Protein AF-A0A2Z6REY1-F1 (afdb_monomer_lite)

Structure (mmCIF, N/CA/C/O backbone):
data_AF-A0A2Z6REY1-F1
#
_entry.id   AF-A0A2Z6REY1-F1
#
loop_
_atom_site.group_PDB
_atom_site.id
_atom_site.type_symbol
_atom_site.label_atom_id
_atom_site.label_alt_id
_atom_site.label_comp_id
_atom_site.label_asym_id
_atom_site.label_entity_id
_atom_site.label_seq_id
_atom_site.pdbx_PDB_ins_code
_atom_site.Cartn_x
_atom_site.Cartn_y
_atom_site.Cartn_z
_atom_site.occupancy
_atom_site.B_iso_or_equiv
_atom_site.auth_seq_id
_atom_site.auth_comp_id
_atom_site.auth_asym_id
_atom_site.auth_atom_id
_atom_site.pdbx_PDB_model_num
ATOM 1 N N . MET A 1 1 ? -26.206 1.679 109.712 1.00 35.47 1 MET A N 1
ATOM 2 C CA . MET A 1 1 ? -27.556 2.023 109.220 1.00 35.47 1 MET A CA 1
ATOM 3 C C . MET A 1 1 ? -27.384 3.242 108.324 1.00 35.47 1 MET A C 1
ATOM 5 O O . MET A 1 1 ? -26.718 4.158 108.768 1.00 35.47 1 MET A O 1
ATOM 9 N N . THR A 1 2 ? -27.824 3.328 107.076 1.00 33.31 2 THR A N 1
ATOM 10 C CA . THR A 1 2 ? -28.685 2.455 106.270 1.00 33.31 2 THR A CA 1
ATOM 11 C C . THR A 1 2 ? -28.683 3.040 104.849 1.00 33.31 2 THR A C 1
ATOM 13 O O . THR A 1 2 ? -28.892 4.235 104.698 1.00 33.31 2 THR A O 1
ATOM 16 N N . GLN A 1 3 ? -28.459 2.168 103.860 1.00 30.48 3 GLN A N 1
ATOM 17 C CA . GLN A 1 3 ? -29.022 2.174 102.498 1.00 30.48 3 GLN A CA 1
ATOM 18 C C . GLN A 1 3 ? -28.756 3.368 101.549 1.00 30.48 3 GLN A C 1
ATOM 20 O O . GLN A 1 3 ? -29.457 4.371 101.567 1.00 30.48 3 GLN A O 1
ATOM 25 N N . LEU A 1 4 ? -27.852 3.147 100.580 1.00 42.28 4 LEU A N 1
ATOM 26 C CA . LEU A 1 4 ? -28.187 3.363 99.156 1.00 42.28 4 LEU A CA 1
ATOM 27 C C . LEU A 1 4 ? -29.119 2.214 98.720 1.00 42.28 4 LEU A C 1
ATOM 29 O O . LEU A 1 4 ? -28.883 1.092 99.186 1.00 42.28 4 LEU A O 1
ATOM 33 N N . PRO A 1 5 ? -30.154 2.430 97.879 1.00 44.69 5 PRO A N 1
ATOM 34 C CA . PRO A 1 5 ? -30.015 2.290 96.409 1.00 44.69 5 PRO A CA 1
ATOM 35 C C . PRO A 1 5 ? -31.025 3.178 95.612 1.00 44.69 5 PRO A C 1
ATOM 37 O O . PRO A 1 5 ? -31.948 3.746 96.179 1.00 44.69 5 PRO A O 1
ATOM 40 N N . SER A 1 6 ? -30.959 3.393 94.293 1.00 33.62 6 SER A N 1
ATOM 41 C CA . SER A 1 6 ? -31.094 2.369 93.248 1.00 33.62 6 SER A CA 1
ATOM 42 C C . SER A 1 6 ? -30.693 2.935 91.885 1.00 33.62 6 SER A C 1
ATOM 44 O O . SER A 1 6 ? -31.336 3.843 91.362 1.00 33.62 6 SER A O 1
ATOM 46 N N . GLN A 1 7 ? -29.646 2.363 91.295 1.00 36.00 7 GLN A N 1
ATOM 47 C CA . GLN A 1 7 ? -29.426 2.437 89.857 1.00 36.00 7 GLN A CA 1
ATOM 48 C C . GLN A 1 7 ? -30.496 1.577 89.181 1.00 36.00 7 GLN A C 1
ATOM 50 O O . GLN A 1 7 ? -30.588 0.378 89.451 1.00 36.00 7 GLN A O 1
ATOM 55 N N . ILE A 1 8 ? -31.316 2.189 88.330 1.00 37.88 8 ILE A N 1
ATOM 56 C CA . ILE A 1 8 ? -32.243 1.459 87.467 1.00 37.88 8 ILE A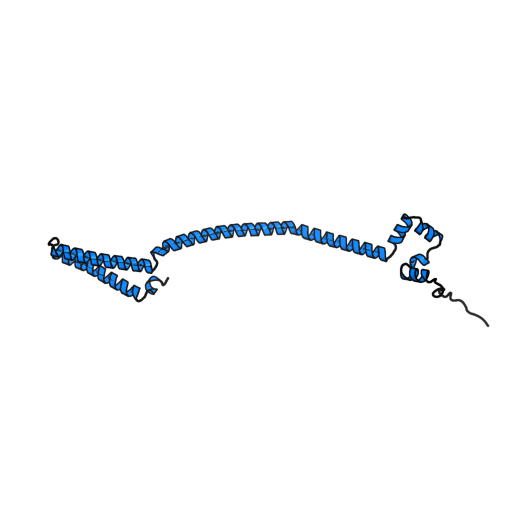 CA 1
ATOM 57 C C . ILE A 1 8 ? -31.391 0.819 86.371 1.00 37.88 8 ILE A C 1
ATOM 59 O O . ILE A 1 8 ? -30.858 1.487 85.488 1.00 37.88 8 ILE A O 1
ATOM 63 N N . THR A 1 9 ? -31.190 -0.482 86.518 1.00 34.09 9 THR A N 1
ATOM 64 C CA . THR A 1 9 ? -30.492 -1.369 85.588 1.00 34.09 9 THR A CA 1
ATOM 65 C C . THR A 1 9 ? -31.328 -1.547 84.313 1.00 34.09 9 THR A C 1
ATOM 67 O O . THR A 1 9 ? -32.558 -1.549 84.397 1.00 34.09 9 THR A O 1
ATOM 70 N N . PRO A 1 10 ? -30.705 -1.725 83.132 1.00 38.47 10 PRO A N 1
ATOM 71 C CA . PRO A 1 10 ? -31.430 -2.048 81.909 1.00 38.47 10 PRO A CA 1
ATOM 72 C C . PRO A 1 10 ? -32.022 -3.453 82.051 1.00 38.47 10 PRO A C 1
ATOM 74 O O . PRO A 1 10 ? -31.301 -4.447 82.147 1.00 38.47 10 PRO A O 1
ATOM 77 N N . ILE A 1 11 ? -33.347 -3.531 82.129 1.00 39.41 11 ILE A N 1
ATOM 78 C CA . ILE A 1 11 ? -34.062 -4.799 82.224 1.00 39.41 11 ILE A CA 1
ATOM 79 C C . ILE A 1 11 ? -34.285 -5.340 80.803 1.00 39.41 11 ILE A C 1
ATOM 81 O O . ILE A 1 11 ? -34.713 -4.600 79.924 1.00 39.41 11 ILE A O 1
ATOM 85 N N . TYR A 1 12 ? -34.054 -6.648 80.650 1.00 43.31 12 TYR A N 1
ATOM 86 C CA . TYR A 1 12 ? -34.397 -7.545 79.531 1.00 43.31 12 TYR A CA 1
ATOM 87 C C . TYR A 1 12 ? -33.342 -7.798 78.442 1.00 43.31 12 TYR A C 1
ATOM 89 O O . TYR A 1 12 ? -33.516 -7.456 77.280 1.00 43.31 12 TYR A O 1
ATOM 97 N N . ALA A 1 13 ? -32.334 -8.600 78.802 1.00 43.72 13 ALA A N 1
ATOM 98 C CA . ALA A 1 13 ? -31.723 -9.565 77.877 1.00 43.72 13 ALA A CA 1
ATOM 99 C C . ALA A 1 13 ? -32.250 -11.014 78.067 1.00 43.72 13 ALA A C 1
ATOM 101 O O . ALA A 1 13 ? -31.876 -11.893 77.302 1.00 43.72 13 ALA A O 1
ATOM 102 N N . ASN A 1 14 ? -33.137 -11.285 79.045 1.00 50.12 14 ASN A N 1
ATOM 103 C CA . ASN A 1 14 ? -33.420 -12.662 79.502 1.00 50.12 14 ASN A CA 1
ATOM 104 C C . ASN A 1 14 ? -34.856 -13.206 79.302 1.00 50.12 14 ASN A C 1
ATOM 106 O O . ASN A 1 14 ? -35.116 -14.302 79.779 1.00 50.12 14 ASN A O 1
ATOM 110 N N . ASN A 1 15 ? -35.791 -12.529 78.612 1.00 63.66 15 ASN A N 1
ATOM 111 C CA . ASN A 1 15 ? -37.142 -13.096 78.369 1.00 63.66 15 ASN A CA 1
ATOM 112 C C . ASN A 1 15 ? -37.752 -12.713 77.004 1.00 63.66 15 ASN A C 1
ATOM 114 O O . ASN A 1 15 ? -38.885 -12.241 76.931 1.00 63.66 15 ASN A O 1
ATOM 118 N N . LEU A 1 16 ? -37.008 -12.880 75.913 1.00 70.88 16 LEU A N 1
ATOM 119 C CA . LEU A 1 16 ? -37.593 -12.830 74.569 1.00 70.88 16 LEU A CA 1
ATOM 120 C C . LEU A 1 16 ? -38.037 -14.243 74.178 1.00 70.88 16 LEU A C 1
ATOM 122 O O . LEU A 1 16 ? -37.282 -15.199 74.345 1.00 70.88 16 LEU A O 1
ATOM 126 N N . THR A 1 17 ? -39.254 -14.381 73.652 1.00 79.94 17 THR A N 1
ATOM 127 C CA . THR A 1 17 ? -39.704 -15.639 73.035 1.00 79.94 17 THR A CA 1
ATOM 128 C C . THR A 1 17 ? -38.810 -15.950 71.835 1.00 79.94 17 THR A C 1
ATOM 130 O O . THR A 1 17 ? -38.310 -15.033 71.189 1.00 79.94 17 THR A O 1
ATOM 133 N N . GLU A 1 18 ? -38.665 -17.220 71.465 1.00 76.75 18 GLU A N 1
ATOM 134 C CA . GLU A 1 18 ? -37.858 -17.661 70.316 1.00 76.75 18 GLU A CA 1
ATOM 135 C C . GLU A 1 18 ? -38.156 -16.855 69.031 1.00 76.75 18 GLU A C 1
ATOM 137 O O . GLU A 1 18 ? -37.247 -16.392 68.348 1.00 76.75 18 GLU A O 1
ATOM 142 N N . LYS A 1 19 ? -39.437 -16.544 68.775 1.00 78.31 19 LYS A N 1
ATOM 143 C CA . LYS A 1 19 ? -39.866 -15.670 67.666 1.00 78.31 19 LYS A CA 1
ATOM 144 C C . LYS A 1 19 ? -39.419 -14.210 67.816 1.00 78.31 19 LYS A C 1
ATOM 146 O O . LYS A 1 19 ? -39.068 -13.574 66.831 1.00 78.31 19 LYS A O 1
ATOM 151 N N . GLN A 1 20 ? -39.435 -13.669 69.032 1.00 78.75 20 GLN A N 1
ATOM 152 C CA . GLN A 1 20 ? -39.007 -12.293 69.300 1.00 78.75 20 GLN A CA 1
ATOM 153 C C . GLN A 1 20 ? -37.484 -12.150 69.213 1.00 78.75 20 GLN A C 1
ATOM 155 O O . GLN A 1 20 ? -37.003 -11.084 68.849 1.00 78.75 20 GLN A O 1
ATOM 160 N N . LEU A 1 21 ? -36.729 -13.218 69.491 1.00 80.62 21 LEU A N 1
ATOM 161 C CA . LEU A 1 21 ? -35.278 -13.248 69.308 1.00 80.62 21 LEU A CA 1
ATOM 162 C C . LEU A 1 21 ? -34.899 -13.096 67.827 1.00 80.62 21 LEU A C 1
ATOM 164 O O . LEU A 1 21 ? -34.033 -12.290 67.500 1.00 80.62 21 LEU A O 1
ATOM 168 N N . VAL A 1 22 ? -35.598 -13.812 66.940 1.00 80.94 22 VAL A N 1
ATOM 169 C CA . VAL A 1 22 ? -35.422 -13.705 65.481 1.00 80.94 22 VAL A CA 1
ATOM 170 C C . VAL A 1 22 ? -35.802 -12.305 64.986 1.00 80.94 22 VAL A C 1
ATOM 172 O O . VAL A 1 22 ? -35.055 -11.692 64.230 1.00 80.94 22 VAL A O 1
ATOM 175 N N . ILE A 1 23 ? -36.917 -11.746 65.471 1.00 82.44 23 ILE A N 1
ATOM 176 C CA . ILE A 1 23 ? -37.326 -10.371 65.132 1.00 82.44 23 ILE A CA 1
ATOM 177 C C . ILE A 1 23 ? -36.284 -9.350 65.610 1.00 82.44 23 ILE A C 1
ATOM 179 O O . ILE A 1 23 ? -36.005 -8.399 64.891 1.00 82.44 23 ILE A O 1
ATOM 183 N N . ASN A 1 24 ? -35.664 -9.553 66.777 1.00 81.19 24 ASN A N 1
ATOM 184 C CA . ASN A 1 24 ? -34.608 -8.669 67.282 1.00 81.19 24 ASN A CA 1
ATOM 185 C C . ASN A 1 24 ? -33.351 -8.670 66.397 1.00 81.19 24 ASN A C 1
ATOM 187 O O . ASN A 1 24 ? -32.657 -7.663 66.307 1.00 81.19 24 ASN A O 1
ATOM 191 N N . GLN A 1 25 ? -33.040 -9.806 65.770 1.00 79.38 25 GLN A N 1
ATOM 192 C CA . GLN A 1 25 ? -31.872 -9.946 64.899 1.00 79.38 25 GLN A CA 1
ATOM 193 C C . GLN A 1 25 ? -32.091 -9.286 63.533 1.00 79.38 25 GLN A C 1
ATOM 195 O O . GLN A 1 25 ? -31.178 -8.651 63.016 1.00 79.38 25 GLN A O 1
ATOM 200 N N . GLU A 1 26 ? -33.298 -9.395 62.977 1.00 80.31 26 GLU A N 1
ATOM 201 C CA . GLU A 1 26 ? -33.598 -8.930 61.616 1.00 80.31 26 GLU A CA 1
ATOM 202 C C . GLU A 1 26 ? -34.191 -7.507 61.583 1.00 80.31 26 GLU A C 1
ATOM 204 O O . GLU A 1 26 ? -33.800 -6.676 60.763 1.00 80.31 26 GLU A O 1
ATOM 209 N N . LEU A 1 27 ? -35.125 -7.200 62.493 1.00 81.25 27 LEU A N 1
ATOM 210 C CA . LEU A 1 27 ? -35.907 -5.955 62.555 1.00 81.25 27 LEU A CA 1
ATOM 211 C C . LEU A 1 27 ? -36.181 -5.547 64.025 1.00 81.25 27 LEU A C 1
ATOM 213 O O . LEU A 1 27 ? -37.335 -5.522 64.471 1.00 81.25 27 LEU A O 1
ATOM 217 N N . PRO A 1 28 ? -35.138 -5.171 64.795 1.00 82.31 28 PRO A N 1
ATOM 218 C CA . PRO A 1 28 ? -35.254 -4.833 66.222 1.00 82.31 28 PRO A CA 1
ATOM 219 C C . PRO A 1 28 ? -36.231 -3.684 66.497 1.00 82.31 28 PRO A C 1
ATOM 221 O O . PRO A 1 28 ? -36.855 -3.617 67.554 1.00 82.31 28 PRO A O 1
ATOM 224 N N . ILE A 1 29 ? -36.422 -2.804 65.513 1.00 83.06 29 ILE A N 1
ATOM 225 C CA . ILE A 1 29 ? -37.345 -1.667 65.569 1.00 83.06 29 ILE A CA 1
ATOM 226 C C . ILE A 1 29 ? -38.816 -2.073 65.765 1.00 83.06 29 ILE A C 1
ATOM 228 O O . ILE A 1 29 ? -39.603 -1.259 66.243 1.00 83.06 29 ILE A O 1
ATOM 232 N N . LEU A 1 30 ? -39.197 -3.315 65.436 1.00 85.62 30 LEU A N 1
ATOM 233 C CA . LEU A 1 30 ? -40.557 -3.826 65.644 1.00 85.62 30 LEU A CA 1
ATOM 234 C C . LEU A 1 30 ? -40.845 -4.155 67.114 1.00 85.62 30 LEU A C 1
ATOM 236 O O . LEU A 1 30 ? -41.997 -4.094 67.531 1.00 85.62 30 LEU A O 1
ATOM 240 N N . LEU A 1 31 ? -39.816 -4.463 67.913 1.00 84.25 31 LEU A N 1
ATOM 241 C CA . LEU A 1 31 ? -39.972 -4.794 69.336 1.00 84.25 31 LEU A CA 1
ATOM 242 C C . LEU A 1 31 ? -40.260 -3.567 70.210 1.00 84.25 31 LEU A C 1
ATOM 244 O O . LEU A 1 31 ? -40.730 -3.718 71.334 1.00 84.25 31 LEU A O 1
ATOM 248 N N . ASN A 1 32 ? -40.009 -2.367 69.684 1.00 83.88 32 ASN A N 1
ATOM 249 C CA . ASN A 1 32 ? -40.246 -1.098 70.372 1.00 83.88 32 ASN A CA 1
ATOM 250 C C . ASN A 1 32 ? -41.615 -0.476 70.043 1.00 83.88 32 ASN A C 1
ATOM 252 O O . ASN A 1 32 ? -41.889 0.636 70.488 1.00 83.88 32 ASN A O 1
ATOM 256 N N . LYS A 1 33 ? -42.458 -1.157 69.253 1.00 85.88 33 LYS A N 1
ATOM 257 C CA . LYS A 1 33 ? -43.792 -0.679 68.866 1.00 85.88 33 LYS A CA 1
ATOM 258 C C . LYS A 1 33 ? -44.875 -1.219 69.796 1.00 85.88 33 LYS A C 1
ATOM 260 O O . LYS A 1 33 ? -44.819 -2.366 70.241 1.00 85.88 33 LYS A O 1
ATOM 265 N N . SER A 1 34 ? -45.878 -0.390 70.061 1.00 89.00 34 SER A N 1
ATOM 266 C CA . SER A 1 34 ? -47.104 -0.783 70.757 1.00 89.00 34 SER A CA 1
ATOM 267 C C . SER A 1 34 ? -47.989 -1.678 69.884 1.00 89.00 34 SER A C 1
ATOM 269 O O . SER A 1 34 ? -47.819 -1.767 68.666 1.00 89.00 34 SER A O 1
ATOM 271 N N . LYS A 1 35 ? -48.954 -2.358 70.513 1.00 87.38 35 LYS A N 1
ATOM 272 C CA . LYS A 1 35 ? -49.887 -3.255 69.822 1.00 87.38 35 LYS A CA 1
ATOM 273 C C . LYS A 1 35 ? -50.727 -2.496 68.790 1.00 87.38 35 LYS A C 1
ATOM 275 O O . LYS A 1 35 ? -50.918 -2.994 67.688 1.00 87.38 35 LYS A O 1
ATOM 280 N N . GLU A 1 36 ? -51.188 -1.303 69.143 1.00 87.88 36 GLU A N 1
ATOM 281 C CA . GLU A 1 36 ? -51.986 -0.433 68.284 1.00 87.88 36 GLU A CA 1
ATOM 282 C C . GLU A 1 36 ? -51.184 0.006 67.048 1.00 87.88 36 GLU A C 1
ATOM 284 O O . GLU A 1 36 ? -51.696 -0.042 65.934 1.00 87.88 36 GLU A O 1
ATOM 289 N N . GLU A 1 37 ? -49.900 0.342 67.214 1.00 85.56 37 GLU A N 1
ATOM 290 C CA . GLU A 1 37 ? -49.004 0.676 66.096 1.00 85.56 37 GLU A CA 1
ATOM 291 C C . GLU A 1 37 ? -48.687 -0.531 65.204 1.00 85.56 37 GLU A C 1
ATOM 293 O O . GLU A 1 37 ? -48.489 -0.368 64.004 1.00 85.56 37 GLU A O 1
ATOM 298 N N . LEU A 1 38 ? -48.613 -1.740 65.770 1.00 88.62 38 LEU A N 1
ATOM 299 C CA . LEU A 1 38 ? -48.429 -2.983 65.012 1.00 88.62 38 LEU A CA 1
ATOM 300 C C . LEU A 1 38 ? -49.694 -3.364 64.229 1.00 88.62 38 LEU A C 1
ATOM 302 O O . LEU A 1 38 ? -49.584 -3.848 63.106 1.00 88.62 38 LEU A O 1
ATOM 306 N N . GLU A 1 39 ? -50.883 -3.142 64.798 1.00 89.38 39 GLU A N 1
ATOM 307 C CA . GLU A 1 39 ? -52.162 -3.337 64.105 1.00 89.38 39 GLU A CA 1
ATOM 308 C C . GLU A 1 39 ? -52.353 -2.317 62.978 1.00 89.38 39 GLU A C 1
ATOM 310 O O . GLU A 1 39 ? -52.809 -2.694 61.899 1.00 89.38 39 GLU A O 1
ATOM 315 N N . ASP A 1 40 ? -51.964 -1.058 63.181 1.00 90.44 40 ASP A N 1
ATOM 316 C CA . ASP A 1 40 ? -51.991 -0.044 62.122 1.00 90.44 40 ASP A CA 1
ATOM 317 C C . ASP A 1 40 ? -50.965 -0.370 61.023 1.00 90.44 40 ASP A C 1
ATOM 319 O O . ASP A 1 40 ? -51.305 -0.390 59.844 1.00 90.44 40 ASP A O 1
ATOM 323 N N . LEU A 1 41 ? -49.743 -0.775 61.393 1.00 90.69 41 LEU A N 1
ATOM 324 C CA . LEU A 1 41 ? -48.717 -1.223 60.442 1.00 90.69 41 LEU A CA 1
ATOM 325 C C . LEU A 1 41 ? -49.157 -2.436 59.603 1.00 90.69 41 LEU A C 1
ATOM 327 O O . LEU A 1 41 ? -48.727 -2.575 58.463 1.00 90.69 41 LEU A O 1
ATOM 331 N N . LEU A 1 42 ? -49.981 -3.328 60.163 1.00 90.94 42 LEU A N 1
ATOM 332 C CA . LEU A 1 42 ? -50.476 -4.517 59.466 1.00 90.94 42 LEU A CA 1
ATOM 333 C C . LEU A 1 42 ? -51.655 -4.214 58.530 1.00 90.94 42 LEU A C 1
ATOM 335 O O . LEU A 1 42 ? -51.816 -4.900 57.525 1.00 90.94 42 LEU A O 1
ATOM 339 N N . ASN A 1 43 ? -52.496 -3.238 58.880 1.00 92.56 43 ASN A N 1
ATOM 340 C CA . ASN A 1 43 ? -53.766 -2.986 58.193 1.00 92.56 43 ASN A CA 1
ATOM 341 C C . ASN A 1 43 ? -53.754 -1.729 57.306 1.00 92.56 43 ASN A C 1
ATOM 343 O O . ASN A 1 43 ? -54.728 -1.489 56.592 1.00 92.56 43 ASN A O 1
ATOM 347 N N . ASN A 1 44 ? -52.691 -0.923 57.353 1.00 94.12 44 ASN A N 1
ATOM 348 C CA . ASN A 1 44 ? -52.564 0.319 56.601 1.00 94.12 44 ASN A CA 1
ATOM 349 C C . ASN A 1 44 ? -51.290 0.325 55.744 1.00 94.12 44 ASN A C 1
ATOM 351 O O . ASN A 1 44 ? -50.188 0.577 56.237 1.00 94.12 44 ASN A O 1
ATOM 355 N N . ASP A 1 45 ? -51.464 0.114 54.438 1.00 91.00 45 ASP A N 1
ATOM 356 C CA . ASP A 1 45 ? -50.368 0.044 53.462 1.00 91.00 45 ASP A CA 1
ATOM 357 C C . ASP A 1 45 ? -49.501 1.314 53.448 1.00 91.00 45 ASP A C 1
ATOM 359 O O . ASP A 1 45 ? -48.284 1.239 53.315 1.00 91.00 45 ASP A O 1
ATOM 363 N N . VAL A 1 46 ? -50.091 2.494 53.671 1.00 92.81 46 VAL A N 1
ATOM 364 C CA . VAL A 1 46 ? -49.343 3.764 53.684 1.00 92.81 46 VAL A CA 1
ATOM 365 C C . VAL A 1 46 ? -48.416 3.845 54.900 1.00 92.81 46 VAL A C 1
ATOM 367 O O . VAL A 1 46 ? -47.280 4.314 54.796 1.00 92.81 46 VAL A O 1
ATOM 370 N N . VAL A 1 47 ? -48.887 3.386 56.063 1.00 89.19 47 VAL A N 1
ATOM 371 C CA . VAL A 1 47 ? -48.090 3.339 57.302 1.00 89.19 47 VAL A CA 1
ATOM 372 C C . VAL A 1 47 ? -46.993 2.285 57.181 1.00 89.19 47 VAL A C 1
ATOM 374 O O . VAL A 1 47 ? -45.863 2.528 57.609 1.00 89.19 47 VAL A O 1
ATOM 377 N N . PHE A 1 48 ? -47.299 1.155 56.542 1.00 90.81 48 PHE A N 1
ATOM 378 C CA . PHE A 1 48 ? -46.331 0.115 56.220 1.00 90.81 48 PHE A CA 1
ATOM 379 C C . PHE A 1 48 ? -45.222 0.606 55.290 1.00 90.81 48 PHE A C 1
ATOM 381 O O . PHE A 1 48 ? -44.044 0.456 55.620 1.00 90.81 48 PHE A O 1
ATOM 388 N N . ASP A 1 49 ? -45.576 1.244 54.176 1.00 89.06 49 ASP A N 1
ATOM 389 C CA . ASP A 1 49 ? -44.612 1.782 53.219 1.00 89.06 49 ASP A CA 1
ATOM 390 C C . ASP A 1 49 ? -43.725 2.840 53.880 1.00 89.06 49 ASP A C 1
ATOM 392 O O . ASP A 1 49 ? -42.499 2.759 53.804 1.00 89.06 49 ASP A O 1
ATOM 396 N N . THR A 1 50 ? -44.322 3.770 54.632 1.00 88.62 50 THR A N 1
ATOM 397 C CA . THR A 1 50 ? -43.582 4.807 55.372 1.00 88.62 50 THR A CA 1
ATOM 398 C C . THR A 1 50 ? -42.616 4.195 56.391 1.00 88.62 50 THR A C 1
ATOM 400 O O . THR A 1 50 ? -41.486 4.656 56.557 1.00 88.62 50 THR A O 1
ATOM 403 N N . PHE A 1 51 ? -43.036 3.132 57.079 1.00 89.88 51 PHE A N 1
ATOM 404 C CA . PHE A 1 51 ? -42.174 2.404 58.002 1.00 89.88 51 PHE A CA 1
ATOM 405 C C . PHE A 1 51 ? -41.023 1.703 57.274 1.00 89.88 51 PHE A C 1
ATOM 407 O O . PHE A 1 51 ? -39.878 1.816 57.715 1.00 89.88 51 PHE A O 1
ATOM 414 N N . MET A 1 52 ? -41.300 1.032 56.152 1.00 88.12 52 MET A N 1
ATOM 415 C CA . MET A 1 52 ? -40.286 0.366 55.332 1.00 88.12 52 MET A CA 1
ATOM 416 C C . MET A 1 52 ? -39.265 1.350 54.758 1.00 88.12 52 MET A C 1
ATOM 418 O O . MET A 1 52 ? -38.089 1.015 54.662 1.00 88.12 52 MET A O 1
ATOM 422 N N . GLU A 1 53 ? -39.654 2.588 54.453 1.00 87.12 53 GLU A N 1
ATOM 423 C CA . GLU A 1 53 ? -38.711 3.644 54.060 1.00 87.12 53 GLU A CA 1
ATOM 424 C C . GLU A 1 53 ? -37.730 4.039 55.170 1.00 87.12 53 GLU A C 1
ATOM 426 O O . GLU A 1 53 ? -36.603 4.451 54.883 1.00 87.12 53 GLU A O 1
ATOM 431 N N . GLY A 1 54 ? -38.128 3.872 56.433 1.00 84.50 54 GLY A N 1
ATOM 432 C CA . GLY A 1 54 ? -37.274 4.080 57.600 1.00 84.50 54 GLY A CA 1
ATOM 433 C C . GLY A 1 54 ? -36.351 2.901 57.927 1.00 84.50 54 GLY A C 1
ATOM 434 O O . GLY A 1 54 ? -35.412 3.072 58.707 1.00 84.50 54 GLY A O 1
ATOM 435 N N . VAL A 1 55 ? -36.588 1.719 57.347 1.00 90.25 55 VAL A N 1
ATOM 436 C CA . VAL A 1 55 ? -35.763 0.523 57.566 1.00 90.25 55 VAL A CA 1
ATOM 437 C C . VAL A 1 55 ? -34.403 0.713 56.900 1.00 90.25 55 VAL A C 1
ATOM 439 O O . VAL A 1 55 ? -34.303 0.964 55.698 1.00 90.25 55 VAL A O 1
ATOM 442 N N . GLU A 1 56 ? -33.331 0.556 57.678 1.00 88.75 56 GLU A N 1
ATOM 443 C CA . GLU A 1 56 ? -31.967 0.819 57.217 1.00 88.75 56 GLU A CA 1
ATOM 444 C C . GLU A 1 56 ? -31.594 -0.034 55.997 1.00 88.75 56 GLU A C 1
ATOM 446 O O . GLU A 1 56 ? -31.037 0.488 55.032 1.00 88.75 56 GLU A O 1
ATOM 451 N N . GLN A 1 57 ? -31.966 -1.316 55.989 1.00 87.94 57 GLN A N 1
ATOM 452 C CA . GLN A 1 57 ? -31.713 -2.226 54.872 1.00 87.94 57 GLN A CA 1
ATOM 453 C C . GLN A 1 57 ? -32.399 -1.756 53.576 1.00 87.94 57 GLN A C 1
ATOM 455 O O . GLN A 1 57 ? -31.774 -1.755 52.515 1.00 87.94 57 GLN A O 1
ATOM 460 N N . VAL A 1 58 ? -33.658 -1.308 53.659 1.00 90.50 58 VAL A N 1
ATOM 461 C CA . VAL A 1 58 ? -34.431 -0.809 52.507 1.00 90.50 58 VAL A CA 1
ATOM 462 C C . VAL A 1 58 ? -33.848 0.506 52.001 1.00 90.50 58 VAL A C 1
ATOM 464 O O . VAL A 1 58 ? -33.660 0.678 50.796 1.00 90.50 58 VAL A O 1
ATOM 467 N N . ARG A 1 59 ? -33.491 1.421 52.908 1.00 92.00 59 ARG A N 1
ATOM 468 C CA . ARG A 1 59 ? -32.840 2.687 52.557 1.00 92.00 59 ARG A CA 1
ATOM 469 C C . ARG A 1 59 ? -31.486 2.457 51.887 1.00 92.00 59 ARG A C 1
ATOM 471 O O . ARG A 1 59 ? -31.206 3.072 50.865 1.00 92.00 59 ARG A O 1
ATOM 478 N N . ASN A 1 60 ? -30.668 1.552 52.420 1.00 93.31 60 ASN A N 1
ATOM 479 C CA . ASN A 1 60 ? -29.366 1.215 51.843 1.00 93.31 60 ASN A CA 1
ATOM 480 C C . ASN A 1 60 ? -29.517 0.607 50.441 1.00 93.31 60 ASN A C 1
ATOM 482 O O . ASN A 1 60 ? -28.764 0.963 49.537 1.00 93.31 60 ASN A O 1
ATOM 486 N N . MET A 1 61 ? -30.523 -0.249 50.230 1.00 93.81 61 MET A N 1
ATOM 487 C CA . MET A 1 61 ? -30.833 -0.798 48.908 1.00 93.81 61 MET A CA 1
ATOM 488 C C . MET A 1 61 ? -31.294 0.286 47.923 1.00 93.81 61 MET A C 1
ATOM 490 O O . MET A 1 61 ? -30.801 0.320 46.795 1.00 93.81 61 MET A O 1
ATOM 494 N N . LYS A 1 62 ? -32.195 1.189 48.338 1.00 93.31 62 LYS A N 1
ATOM 495 C CA . LYS A 1 62 ? -32.644 2.325 47.511 1.00 93.31 62 LYS A CA 1
ATOM 496 C C . LYS A 1 62 ? -31.473 3.244 47.145 1.00 93.31 62 LYS A C 1
ATOM 498 O O . LYS A 1 62 ? -31.314 3.582 45.976 1.00 93.31 62 LYS A O 1
ATOM 503 N N . ASN A 1 63 ? -30.608 3.566 48.107 1.00 94.88 63 ASN A N 1
ATOM 504 C CA . ASN A 1 63 ? -29.409 4.370 47.867 1.00 94.88 63 ASN A CA 1
ATOM 505 C C . ASN A 1 63 ? -28.481 3.703 46.845 1.00 94.88 63 ASN A C 1
ATOM 507 O O . ASN A 1 63 ? -28.057 4.352 45.894 1.00 94.88 63 ASN A O 1
ATOM 511 N N . LEU A 1 64 ? -28.219 2.398 46.985 1.00 96.31 64 LEU A N 1
ATOM 512 C CA . LEU A 1 64 ? -27.395 1.655 46.030 1.00 96.31 64 LEU A CA 1
ATOM 513 C C . LEU A 1 64 ? -28.011 1.658 44.624 1.00 96.31 64 LEU A C 1
ATOM 515 O O . LEU A 1 64 ? -27.305 1.832 43.630 1.00 96.31 64 LEU A O 1
ATOM 519 N N . GLN A 1 65 ? -29.329 1.480 44.528 1.00 96.81 65 GLN A N 1
ATOM 520 C CA . GLN A 1 65 ? -30.047 1.545 43.258 1.00 96.81 65 GLN A CA 1
ATOM 521 C C . GLN A 1 65 ? -29.915 2.930 42.609 1.00 96.81 65 GLN A C 1
ATOM 523 O O . GLN A 1 65 ? -29.667 3.020 41.404 1.00 96.81 65 GLN A O 1
ATOM 528 N N . ASP A 1 66 ? -30.057 4.000 43.390 1.00 97.00 66 ASP A N 1
ATOM 529 C CA . ASP A 1 66 ? -29.923 5.375 42.911 1.00 97.00 66 ASP A CA 1
ATOM 530 C C . ASP A 1 66 ? -28.486 5.693 42.47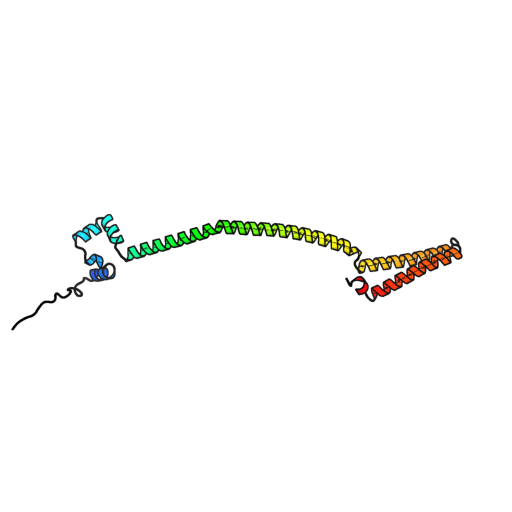5 1.00 97.00 66 ASP A C 1
ATOM 532 O O . ASP A 1 66 ? -28.289 6.283 41.409 1.00 97.00 66 ASP A O 1
ATOM 536 N N . GLU A 1 67 ? -27.483 5.243 43.232 1.00 97.25 67 GLU A N 1
ATOM 537 C CA . GLU A 1 67 ? -26.067 5.349 42.868 1.00 97.25 67 GLU A CA 1
ATOM 538 C C . GLU A 1 67 ? -25.777 4.630 41.547 1.00 97.25 67 GLU A C 1
ATOM 540 O O . GLU A 1 67 ? -25.164 5.207 40.645 1.00 97.25 67 GLU A O 1
ATOM 545 N N . MET A 1 68 ? -26.271 3.398 41.384 1.00 97.50 68 MET A N 1
ATOM 546 C CA . MET A 1 68 ? -26.115 2.646 40.139 1.00 97.50 68 MET A CA 1
ATOM 547 C C . MET A 1 68 ? -26.821 3.323 38.965 1.00 97.50 68 MET A C 1
ATOM 549 O O . MET A 1 68 ? -26.251 3.414 37.875 1.00 97.50 68 MET A O 1
ATOM 553 N N . ARG A 1 69 ? -28.040 3.834 39.173 1.00 97.94 69 ARG A N 1
ATOM 554 C CA . ARG A 1 69 ? -28.791 4.563 38.143 1.00 97.94 69 ARG A CA 1
ATOM 555 C C . ARG A 1 69 ? -28.022 5.800 37.690 1.00 97.94 69 ARG A C 1
ATOM 557 O O . ARG A 1 69 ? -27.829 5.989 36.491 1.00 97.94 69 ARG A O 1
ATOM 564 N N . MET A 1 70 ? -27.546 6.604 38.637 1.00 97.81 70 MET A N 1
ATOM 565 C CA . MET A 1 70 ? -26.798 7.828 38.358 1.00 97.81 70 MET A CA 1
ATOM 566 C C . MET A 1 70 ? -25.443 7.534 37.701 1.00 97.81 70 MET A C 1
ATOM 568 O O . MET A 1 70 ? -25.036 8.241 36.775 1.00 97.81 70 MET A O 1
ATOM 572 N N . GLY A 1 71 ? -24.766 6.463 38.120 1.00 97.62 71 GLY A N 1
ATOM 573 C CA . GLY A 1 71 ? -23.531 5.991 37.497 1.00 97.62 71 GLY A CA 1
ATOM 574 C C . GLY A 1 71 ? -23.740 5.581 36.039 1.00 97.62 71 GLY A C 1
ATOM 575 O O . GLY A 1 71 ? -23.007 6.035 35.158 1.00 97.62 71 GLY A O 1
ATOM 576 N N . ASN A 1 72 ? -24.779 4.787 35.768 1.00 97.81 72 ASN A N 1
ATOM 577 C CA . ASN A 1 72 ? -25.121 4.362 34.411 1.00 97.81 72 ASN A CA 1
ATOM 578 C C . ASN A 1 72 ? -25.497 5.555 33.522 1.00 97.81 72 ASN A C 1
ATOM 580 O O . ASN A 1 72 ? -25.021 5.675 32.395 1.00 97.81 72 ASN A O 1
ATOM 584 N N . GLU A 1 73 ? -26.296 6.483 34.045 1.00 97.94 73 GLU A N 1
ATOM 585 C CA . GLU A 1 73 ? -26.672 7.695 33.323 1.00 97.94 73 GLU A CA 1
ATOM 586 C C . GLU A 1 73 ? -25.455 8.568 32.994 1.00 97.94 73 GLU A C 1
ATOM 588 O O . GLU A 1 73 ? -25.311 9.040 31.865 1.00 97.94 73 GLU A O 1
ATOM 593 N N . THR A 1 74 ? -24.544 8.746 33.950 1.00 97.69 74 THR A N 1
ATOM 594 C CA . THR A 1 74 ? -23.307 9.508 33.738 1.00 97.69 74 THR A CA 1
ATOM 595 C C . THR A 1 74 ? -22.446 8.861 32.654 1.00 97.69 74 THR A C 1
ATOM 597 O O . THR A 1 74 ? -21.927 9.554 31.775 1.00 97.69 74 THR A O 1
ATOM 600 N N . LEU A 1 75 ? -22.327 7.530 32.673 1.00 97.44 75 LEU A N 1
ATOM 601 C CA . LEU A 1 75 ? -21.589 6.782 31.660 1.00 97.44 75 LEU A CA 1
ATOM 602 C C . LEU A 1 75 ? -22.237 6.913 30.276 1.00 97.44 75 LEU A C 1
ATOM 604 O O . LEU A 1 75 ? -21.538 7.207 29.308 1.00 97.44 75 LEU A O 1
ATOM 608 N N . ALA A 1 76 ? -23.559 6.764 30.184 1.00 97.62 76 ALA A N 1
ATOM 609 C CA . ALA A 1 76 ? -24.297 6.914 28.934 1.00 97.62 76 ALA A CA 1
ATOM 610 C C . ALA A 1 76 ? -24.128 8.323 28.345 1.00 97.62 76 ALA A C 1
ATOM 612 O O . ALA A 1 76 ? -23.797 8.463 27.168 1.00 97.62 76 ALA A O 1
ATOM 613 N N . ARG A 1 77 ? -24.258 9.372 29.170 1.00 96.88 77 ARG A N 1
ATOM 614 C CA . ARG A 1 77 ? -24.025 10.765 28.750 1.00 96.88 77 ARG A CA 1
ATOM 615 C C . ARG A 1 77 ? -22.599 10.975 28.246 1.00 96.88 77 ARG A C 1
ATOM 617 O O . ARG A 1 77 ? -22.410 11.634 27.226 1.00 96.88 77 ARG A O 1
ATOM 624 N N . LYS A 1 78 ? -21.599 10.397 28.922 1.00 96.38 78 LYS A N 1
ATOM 625 C CA . LYS A 1 78 ? -20.200 10.466 28.481 1.00 96.38 78 LYS A CA 1
ATOM 626 C C . LYS A 1 78 ? -20.013 9.794 27.120 1.00 96.38 78 LYS A C 1
ATOM 628 O O . LYS A 1 78 ? -19.435 10.414 26.235 1.00 96.38 78 LYS A O 1
ATOM 633 N N . ILE A 1 79 ? -20.529 8.580 26.932 1.00 95.69 79 ILE A N 1
ATOM 634 C CA . ILE A 1 79 ? -20.429 7.853 25.656 1.00 95.69 79 ILE A CA 1
ATOM 635 C C . ILE A 1 79 ? -21.078 8.659 24.523 1.00 95.69 79 ILE A C 1
ATOM 637 O O . ILE A 1 79 ? -20.444 8.894 23.498 1.00 95.69 79 ILE A O 1
ATOM 641 N N . LEU A 1 80 ? -22.299 9.158 24.733 1.00 96.50 80 LEU A N 1
ATOM 642 C CA . LEU A 1 80 ? -23.021 9.961 23.740 1.00 96.50 80 LEU A CA 1
ATOM 643 C C . LEU A 1 80 ? -22.294 11.270 23.402 1.00 96.50 80 LEU A C 1
ATOM 645 O O . LEU A 1 80 ? -22.279 11.692 22.250 1.00 96.50 80 LEU A O 1
ATOM 649 N N . SER A 1 81 ? -21.634 11.899 24.381 1.00 96.00 81 SER A N 1
ATOM 650 C CA . SER A 1 81 ? -20.850 13.119 24.140 1.00 96.00 81 SER A CA 1
ATOM 651 C C . SER A 1 81 ? -19.660 12.904 23.196 1.00 96.00 81 SER A C 1
ATOM 653 O O . SER A 1 81 ? -19.248 13.840 22.517 1.00 96.00 81 SER A O 1
ATOM 655 N N . GLN A 1 82 ? -19.137 11.676 23.124 1.00 96.81 82 GLN A N 1
ATOM 656 C CA . GLN A 1 82 ? -17.992 11.314 22.283 1.00 96.81 82 GLN A CA 1
ATOM 657 C C . GLN A 1 82 ? -18.410 10.797 20.901 1.00 96.81 82 GLN A C 1
ATOM 659 O O . GLN A 1 82 ? -17.582 10.718 19.997 1.00 96.81 82 GLN A O 1
ATOM 664 N N . GLU A 1 83 ? -19.685 10.453 20.713 1.00 95.88 83 GLU A N 1
ATOM 665 C CA . GLU A 1 83 ? -20.190 9.847 19.479 1.00 95.88 83 GLU A CA 1
ATOM 666 C C . GLU A 1 83 ? -19.925 10.731 18.254 1.00 95.88 83 GLU A C 1
ATOM 668 O O . GLU A 1 83 ? -19.404 10.261 17.244 1.00 95.88 83 GLU A O 1
ATOM 673 N N . GLN A 1 84 ? -20.220 12.030 18.357 1.00 94.62 84 GLN A N 1
ATOM 674 C CA . GLN A 1 84 ? -20.028 12.971 17.251 1.00 94.62 84 GLN A CA 1
ATOM 675 C C . GLN A 1 84 ? -18.554 13.105 16.852 1.00 94.62 84 GLN A C 1
ATOM 677 O O . GLN A 1 84 ? -18.240 13.094 15.663 1.00 94.62 84 GLN A O 1
ATOM 682 N N . GLU A 1 85 ? -17.645 13.187 17.826 1.00 96.38 85 GLU A N 1
ATOM 683 C CA . GLU A 1 85 ? -16.203 13.263 17.571 1.00 96.38 85 GLU A CA 1
ATOM 684 C C . GLU A 1 85 ? -15.692 11.981 16.897 1.00 96.38 85 GLU A C 1
ATOM 686 O O . GLU A 1 85 ? -14.964 12.048 15.907 1.00 96.38 85 GLU A O 1
ATOM 691 N N . LEU A 1 86 ? -16.133 10.809 17.366 1.00 97.25 86 LEU A N 1
ATOM 692 C CA . LEU A 1 86 ? -15.767 9.524 16.768 1.00 97.25 86 LEU A CA 1
ATOM 693 C C . LEU A 1 86 ? -16.269 9.389 15.327 1.00 97.25 86 LEU A C 1
ATOM 695 O O . LEU A 1 86 ? -15.530 8.910 14.467 1.00 97.25 86 LEU A O 1
ATOM 699 N N . ILE A 1 87 ? -17.498 9.831 15.043 1.00 97.12 87 ILE A N 1
ATOM 700 C CA . ILE A 1 87 ? -18.048 9.840 13.682 1.00 97.12 87 ILE A CA 1
ATOM 701 C C . ILE A 1 87 ? -17.222 10.762 12.780 1.00 97.12 87 ILE A C 1
ATOM 703 O O . ILE A 1 87 ? -16.876 10.375 11.664 1.00 97.12 87 ILE A O 1
ATOM 707 N N . GLN A 1 88 ? -16.871 11.961 13.252 1.00 96.94 88 GLN A N 1
ATOM 708 C CA . GLN A 1 88 ? -16.043 12.897 12.488 1.00 96.94 88 GLN A CA 1
ATOM 709 C C . GLN A 1 88 ? -14.653 12.326 12.204 1.00 96.94 88 GLN A C 1
ATOM 711 O O . GLN A 1 88 ? -14.195 12.380 11.063 1.00 96.94 88 GLN A O 1
ATOM 716 N N . LEU A 1 89 ? -14.005 11.734 13.211 1.00 97.81 89 LEU A N 1
ATOM 717 C CA . LEU A 1 89 ? -12.685 11.132 13.057 1.00 97.81 89 LEU A CA 1
ATOM 718 C C . LEU A 1 89 ? -12.724 9.957 12.076 1.00 97.81 89 LEU A C 1
ATOM 720 O O . LEU A 1 89 ? -11.874 9.868 11.193 1.00 97.81 89 LEU A O 1
ATOM 724 N N . ARG A 1 90 ? -13.745 9.098 12.180 1.00 98.06 90 ARG A N 1
ATOM 725 C CA . ARG A 1 90 ? -13.962 7.990 11.245 1.00 98.06 90 ARG A CA 1
ATOM 726 C C . ARG A 1 90 ? -14.143 8.488 9.813 1.00 98.06 90 ARG A C 1
ATOM 728 O O . ARG A 1 90 ? -13.460 8.001 8.922 1.00 98.06 90 ARG A O 1
ATOM 735 N N . ASN A 1 91 ? -14.997 9.487 9.602 1.00 97.69 91 ASN A N 1
ATOM 736 C CA . ASN A 1 91 ? -15.201 10.071 8.275 1.00 97.69 91 ASN A CA 1
ATOM 737 C C . ASN A 1 91 ? -13.907 10.696 7.724 1.00 97.69 91 ASN A C 1
ATOM 739 O O . ASN A 1 91 ? -13.641 10.599 6.529 1.00 97.69 91 ASN A O 1
ATOM 743 N N . GLY A 1 92 ? -13.091 11.311 8.587 1.00 97.81 92 GLY A N 1
ATOM 744 C CA . GLY A 1 92 ? -11.784 11.848 8.212 1.00 97.81 92 GLY A CA 1
ATOM 745 C C . GLY A 1 92 ? -10.806 10.762 7.757 1.00 97.81 92 GLY A C 1
ATOM 746 O O . GLY A 1 92 ? -10.142 10.931 6.736 1.00 97.81 92 GLY A O 1
ATOM 747 N N . VAL A 1 93 ? -10.756 9.635 8.472 1.00 98.06 93 VAL A N 1
ATOM 748 C CA . VAL A 1 93 ? -9.947 8.469 8.083 1.00 98.06 93 VAL A CA 1
ATOM 749 C C . VAL A 1 93 ? -10.436 7.883 6.759 1.00 98.06 93 VAL A C 1
ATOM 751 O O . VAL A 1 93 ? -9.620 7.660 5.867 1.00 98.06 93 VAL A O 1
ATOM 754 N N . ASP A 1 94 ? -11.748 7.700 6.596 1.00 98.00 94 ASP A N 1
ATOM 755 C CA . ASP A 1 94 ? -12.338 7.157 5.367 1.00 98.00 94 ASP A CA 1
ATOM 756 C C . ASP A 1 94 ? -12.010 8.040 4.148 1.00 98.00 94 ASP A C 1
ATOM 758 O O . ASP A 1 94 ? -11.731 7.535 3.059 1.00 98.00 94 ASP A O 1
ATOM 762 N N . GLU A 1 95 ? -12.011 9.365 4.315 1.00 97.81 95 GLU A N 1
ATOM 763 C CA . GLU A 1 95 ? -11.651 10.301 3.248 1.00 97.81 95 GLU A CA 1
ATOM 764 C C . GLU A 1 95 ? -10.156 10.247 2.910 1.00 97.81 95 GLU A C 1
ATOM 766 O O . GLU A 1 95 ? -9.780 10.157 1.740 1.00 97.81 95 GLU A O 1
ATOM 771 N N . GLN A 1 96 ? -9.287 10.222 3.924 1.00 97.88 96 GLN A N 1
ATOM 772 C CA . GLN A 1 96 ? -7.845 10.069 3.718 1.00 97.88 96 GLN A CA 1
ATOM 773 C C . GLN A 1 96 ? -7.499 8.742 3.033 1.00 97.88 96 GLN A C 1
ATOM 775 O O . GLN A 1 96 ? -6.625 8.706 2.165 1.00 97.88 96 GLN A O 1
ATOM 780 N N . GLU A 1 97 ? -8.198 7.659 3.376 1.00 98.19 97 GLU A N 1
ATOM 781 C CA . GLU A 1 97 ? -8.010 6.355 2.746 1.00 98.19 97 GLU A CA 1
ATOM 782 C C . GLU A 1 97 ? -8.396 6.383 1.260 1.00 98.19 97 GLU A C 1
ATOM 784 O O . GLU A 1 97 ? -7.679 5.819 0.429 1.00 98.19 97 GLU A O 1
ATOM 789 N N . LYS A 1 98 ? -9.490 7.064 0.892 1.00 97.88 98 LYS A N 1
ATOM 790 C CA . LYS A 1 98 ? -9.877 7.238 -0.519 1.00 97.88 98 LYS A CA 1
ATOM 791 C C . LYS A 1 98 ? -8.815 7.997 -1.303 1.00 97.88 98 LYS A C 1
ATOM 793 O O . LYS A 1 98 ? -8.370 7.506 -2.338 1.00 97.88 98 LYS A O 1
ATOM 798 N N . VAL A 1 99 ? -8.359 9.137 -0.780 1.00 98.00 99 VAL A N 1
ATOM 799 C CA . VAL A 1 99 ? -7.310 9.943 -1.422 1.00 98.00 99 VAL A CA 1
ATOM 800 C C . VAL A 1 99 ? -6.028 9.127 -1.592 1.00 98.00 99 VAL A C 1
ATOM 802 O O . VAL A 1 99 ? -5.405 9.157 -2.653 1.00 98.00 99 VAL A O 1
ATOM 805 N N . LEU A 1 100 ? -5.645 8.349 -0.575 1.00 98.12 100 LEU A N 1
ATOM 806 C CA . LEU A 1 100 ? -4.479 7.473 -0.651 1.00 98.12 100 LEU A CA 1
ATOM 807 C C . LEU A 1 100 ? -4.629 6.418 -1.754 1.00 98.12 100 LEU A C 1
ATOM 809 O O . LEU A 1 100 ? -3.688 6.207 -2.519 1.00 98.12 100 LEU A O 1
ATOM 813 N N . LYS A 1 101 ? -5.796 5.771 -1.859 1.00 98.06 101 LYS A N 1
ATOM 814 C CA . LYS A 1 101 ? -6.076 4.779 -2.909 1.00 98.06 101 LYS A CA 1
ATOM 815 C C . LYS A 1 101 ? -5.985 5.396 -4.301 1.00 98.06 101 LYS A C 1
ATOM 817 O O . LYS A 1 101 ? -5.335 4.823 -5.170 1.00 98.06 101 LYS A O 1
ATOM 822 N N . GLU A 1 102 ? -6.581 6.566 -4.509 1.00 97.94 102 GLU A N 1
ATOM 823 C CA . GLU A 1 102 ? -6.506 7.278 -5.790 1.00 97.94 102 GLU A CA 1
ATOM 824 C C . GLU A 1 102 ? -5.066 7.654 -6.151 1.00 97.94 102 GLU A C 1
ATOM 826 O O . GLU A 1 102 ? -4.620 7.428 -7.280 1.00 97.94 102 GLU A O 1
ATOM 831 N N . LEU A 1 103 ? -4.306 8.172 -5.183 1.00 98.19 103 LEU A N 1
ATOM 832 C CA . LEU A 1 103 ? -2.908 8.534 -5.390 1.00 98.19 103 LEU A CA 1
ATOM 833 C C . LEU A 1 103 ? -2.046 7.307 -5.709 1.00 98.19 103 LEU A C 1
ATOM 835 O O . LEU A 1 103 ? -1.176 7.379 -6.577 1.00 98.19 103 LEU A O 1
ATOM 839 N N . TYR A 1 104 ? -2.305 6.181 -5.043 1.00 98.19 104 TYR A N 1
ATOM 840 C CA . TYR A 1 104 ? -1.607 4.925 -5.294 1.00 98.19 104 TYR A CA 1
ATOM 841 C C . TYR A 1 104 ? -1.889 4.386 -6.700 1.00 98.19 104 TYR A C 1
ATOM 843 O O . TYR A 1 104 ? -0.951 4.024 -7.407 1.00 98.19 104 TYR A O 1
ATOM 851 N N . LEU A 1 105 ? -3.148 4.413 -7.146 1.00 97.88 105 LEU A N 1
ATOM 852 C CA . LEU A 1 105 ? -3.516 4.020 -8.511 1.00 97.88 105 LEU A CA 1
ATOM 8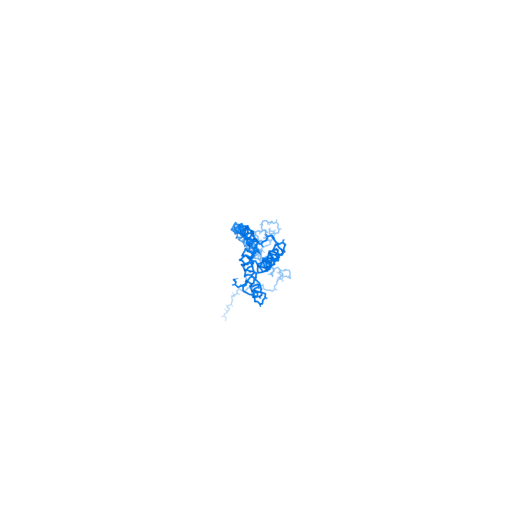53 C C . LEU A 1 105 ? -2.827 4.905 -9.559 1.00 97.88 105 LEU A C 1
ATOM 855 O O . LEU A 1 105 ? -2.275 4.399 -10.535 1.00 97.88 105 LEU A O 1
ATOM 859 N N . ASN A 1 106 ? -2.794 6.223 -9.336 1.00 97.81 106 ASN A N 1
ATOM 860 C CA . ASN A 1 106 ? -2.095 7.156 -10.223 1.00 97.81 106 ASN A CA 1
ATOM 861 C C . ASN A 1 106 ? -0.582 6.887 -10.262 1.00 97.81 106 ASN A C 1
ATOM 863 O O . ASN A 1 106 ? 0.050 6.943 -11.320 1.00 97.81 106 ASN A O 1
ATOM 867 N N . PHE A 1 107 ? 0.010 6.597 -9.103 1.00 98.12 107 PHE A N 1
ATOM 868 C CA . PHE A 1 107 ? 1.415 6.227 -9.000 1.00 98.12 107 PHE A CA 1
ATOM 869 C C . PHE A 1 107 ? 1.714 4.936 -9.768 1.00 98.12 107 PHE A C 1
ATOM 871 O O . PHE A 1 107 ? 2.674 4.903 -10.536 1.00 98.12 107 PHE A O 1
ATOM 878 N N . GLU A 1 108 ? 0.889 3.902 -9.606 1.00 98.06 108 GLU A N 1
ATOM 879 C CA . GLU A 1 108 ? 1.050 2.623 -10.296 1.00 98.06 108 GLU A CA 1
ATOM 880 C C . GLU A 1 108 ? 0.944 2.787 -11.819 1.00 98.06 108 GLU A C 1
ATOM 882 O O . GLU A 1 108 ? 1.780 2.264 -12.560 1.00 98.06 108 GLU A O 1
ATOM 887 N N . GLU A 1 109 ? -0.013 3.587 -12.297 1.00 97.69 109 GLU A N 1
ATOM 888 C CA . GLU A 1 109 ? -0.145 3.919 -13.717 1.00 97.69 109 GLU A CA 1
ATOM 889 C C . GLU A 1 109 ? 1.118 4.612 -14.252 1.00 97.69 109 GLU A C 1
ATOM 891 O O . GLU A 1 109 ? 1.684 4.197 -15.268 1.00 97.69 109 GLU A O 1
ATOM 896 N N . LYS A 1 110 ? 1.618 5.631 -13.544 1.00 97.44 110 LYS A N 1
ATOM 897 C CA . LYS A 1 110 ? 2.849 6.339 -13.929 1.00 97.44 110 LYS A CA 1
ATOM 898 C C . LYS A 1 110 ? 4.068 5.427 -13.916 1.00 97.44 110 LYS A C 1
ATOM 900 O O . LYS A 1 110 ? 4.886 5.497 -14.835 1.00 97.44 110 LYS A O 1
ATOM 905 N N . LEU A 1 111 ? 4.186 4.564 -12.909 1.00 96.88 111 LEU A N 1
ATOM 906 C CA . LEU A 1 111 ? 5.267 3.590 -12.808 1.00 96.88 111 LEU A CA 1
ATOM 907 C C . LEU A 1 111 ? 5.224 2.612 -13.984 1.00 96.88 111 LEU A C 1
ATOM 909 O O . LEU A 1 111 ? 6.261 2.33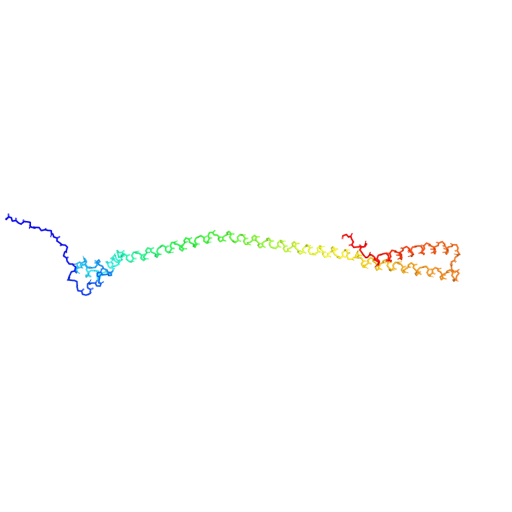2 -14.585 1.00 96.88 111 LEU A O 1
ATOM 913 N N . LYS A 1 112 ? 4.034 2.140 -14.362 1.00 96.25 112 LYS A N 1
ATOM 914 C CA . LYS A 1 112 ? 3.851 1.271 -15.525 1.00 96.25 112 LYS A CA 1
ATOM 915 C C . LYS A 1 112 ? 4.287 1.963 -16.817 1.00 96.25 112 LYS A C 1
ATOM 917 O O . LYS A 1 112 ? 5.089 1.398 -17.559 1.00 96.25 112 LYS A O 1
ATOM 922 N N . VAL A 1 113 ? 3.838 3.196 -17.060 1.00 96.06 113 VAL A N 1
ATOM 923 C CA . VAL A 1 113 ? 4.246 3.981 -18.242 1.00 96.06 113 VAL A CA 1
ATOM 924 C C . VAL A 1 113 ? 5.763 4.191 -18.266 1.00 96.06 113 VAL A C 1
ATOM 926 O O . VAL A 1 113 ? 6.401 4.016 -19.307 1.00 96.06 113 VAL A O 1
ATOM 929 N N . GLN A 1 114 ? 6.366 4.511 -17.119 1.00 95.19 114 GLN A N 1
ATOM 930 C CA . GLN A 1 114 ? 7.814 4.655 -16.995 1.00 95.19 114 GLN A CA 1
ATOM 931 C C . GLN A 1 114 ? 8.538 3.346 -17.332 1.00 95.19 114 GLN A C 1
ATOM 933 O O . GLN A 1 114 ? 9.479 3.352 -18.125 1.00 95.19 114 GLN A O 1
ATOM 938 N N . GLN A 1 115 ? 8.108 2.220 -16.762 1.00 92.44 115 GLN A N 1
ATOM 939 C CA . GLN A 1 115 ? 8.706 0.913 -17.025 1.00 92.44 115 GLN A CA 1
ATOM 940 C C . GLN A 1 115 ? 8.571 0.512 -18.497 1.00 92.44 115 GLN A C 1
ATOM 942 O O . GLN A 1 115 ? 9.531 0.015 -19.083 1.00 92.44 115 GLN A O 1
ATOM 947 N N . GLU A 1 116 ? 7.422 0.764 -19.126 1.00 91.44 116 GLU A N 1
ATOM 948 C CA . GLU A 1 116 ? 7.209 0.506 -20.553 1.00 91.44 116 GLU A CA 1
ATOM 949 C C . GLU A 1 116 ? 8.127 1.362 -21.436 1.00 91.44 116 GLU A C 1
ATOM 951 O O . GLU A 1 116 ? 8.738 0.842 -22.378 1.00 91.44 116 GLU A O 1
ATOM 956 N N . ALA A 1 117 ? 8.295 2.645 -21.105 1.00 90.50 117 ALA A N 1
ATOM 957 C CA . ALA A 1 117 ? 9.225 3.532 -21.797 1.00 90.50 117 ALA A CA 1
ATOM 958 C C . ALA A 1 117 ? 10.683 3.069 -21.630 1.00 90.50 117 ALA A C 1
ATOM 960 O O . ALA A 1 117 ? 11.439 3.013 -22.606 1.00 90.50 117 ALA A O 1
ATOM 961 N N . LEU A 1 118 ? 11.068 2.673 -20.413 1.00 89.81 118 LEU A N 1
ATOM 962 C CA . LEU A 1 118 ? 12.418 2.206 -20.090 1.00 89.81 118 LEU A CA 1
ATOM 963 C C . LEU A 1 118 ? 12.723 0.811 -20.640 1.00 89.81 118 LEU A C 1
ATOM 965 O O . LEU A 1 118 ? 13.883 0.511 -20.918 1.00 89.81 118 LEU A O 1
ATOM 969 N N . LYS A 1 119 ? 11.710 -0.029 -20.881 1.00 88.62 119 LYS A N 1
ATOM 970 C CA . LYS A 1 119 ? 11.880 -1.393 -21.406 1.00 88.62 119 LYS A CA 1
ATOM 971 C C . LYS A 1 119 ? 12.720 -1.411 -22.682 1.00 88.62 119 LYS A C 1
ATOM 973 O O . LYS A 1 119 ? 13.594 -2.264 -22.825 1.00 88.62 119 LYS A O 1
ATOM 978 N N . ARG A 1 120 ? 12.524 -0.438 -23.582 1.00 85.88 120 ARG A N 1
ATOM 979 C CA . ARG A 1 120 ? 13.296 -0.306 -24.836 1.00 85.88 120 ARG A CA 1
ATOM 980 C C . ARG A 1 120 ? 14.790 -0.046 -24.616 1.00 85.88 120 ARG A C 1
ATOM 982 O O . ARG A 1 120 ? 15.588 -0.350 -25.497 1.00 85.88 120 ARG A O 1
ATOM 989 N N . PHE A 1 121 ? 15.154 0.484 -23.455 1.00 86.94 121 PHE A N 1
ATOM 990 C CA . PHE A 1 121 ? 16.530 0.747 -23.042 1.00 86.94 121 PHE A CA 1
ATOM 991 C C . PHE A 1 121 ? 17.090 -0.347 -22.131 1.00 86.94 121 PHE A C 1
ATOM 993 O O . PHE A 1 121 ? 18.198 -0.210 -21.620 1.00 86.94 121 PHE A O 1
ATOM 1000 N N . SER A 1 122 ? 16.359 -1.450 -21.939 1.00 88.62 122 SER A N 1
ATOM 1001 C CA . SER A 1 122 ? 16.887 -2.586 -21.191 1.00 88.62 122 SER A CA 1
ATOM 1002 C C . SER A 1 122 ? 18.167 -3.122 -21.854 1.00 88.62 122 SER A C 1
ATOM 1004 O O . SER A 1 122 ? 18.244 -3.191 -23.088 1.00 88.62 122 SER A O 1
ATOM 1006 N N . PRO A 1 123 ? 19.168 -3.547 -21.060 1.00 88.19 123 PRO A N 1
ATOM 1007 C CA . PRO A 1 123 ? 20.429 -4.072 -21.580 1.00 88.19 123 PRO A CA 1
ATOM 1008 C C . PRO A 1 123 ? 20.255 -5.176 -22.628 1.00 88.19 123 PRO A C 1
ATOM 1010 O O . PRO A 1 123 ? 20.974 -5.209 -23.626 1.00 88.19 123 PRO A O 1
ATOM 1013 N N . SER A 1 124 ? 19.269 -6.055 -22.435 1.00 88.25 124 SER A N 1
ATOM 1014 C CA . SER A 1 124 ? 18.955 -7.149 -23.356 1.00 88.25 124 SER A CA 1
ATOM 1015 C C . SER A 1 124 ? 18.429 -6.650 -24.705 1.00 88.25 124 SER A C 1
ATOM 1017 O O . SER A 1 124 ? 18.880 -7.131 -25.748 1.00 88.25 124 SER A O 1
ATOM 1019 N N . ILE A 1 125 ? 17.525 -5.663 -24.711 1.00 90.44 125 ILE A N 1
ATOM 1020 C CA . ILE A 1 125 ? 16.989 -5.065 -25.942 1.00 90.44 125 ILE A CA 1
ATOM 1021 C C . ILE A 1 125 ? 18.082 -4.284 -26.675 1.00 90.44 125 ILE A C 1
ATOM 1023 O O . ILE A 1 125 ? 18.245 -4.456 -27.884 1.00 90.44 125 ILE A O 1
ATOM 1027 N N . LEU A 1 126 ? 18.880 -3.488 -25.958 1.00 91.12 126 LEU A N 1
ATOM 1028 C CA . LEU A 1 126 ? 19.994 -2.740 -26.546 1.00 91.12 126 LEU A CA 1
ATOM 1029 C C . LEU A 1 126 ? 21.050 -3.668 -27.162 1.00 91.12 126 LEU A C 1
ATOM 1031 O O . LEU A 1 126 ? 21.499 -3.422 -28.282 1.00 91.12 126 LEU A O 1
ATOM 1035 N N . LEU A 1 127 ? 21.410 -4.757 -26.476 1.00 91.88 127 LEU A N 1
ATOM 1036 C CA . LEU A 1 127 ? 22.343 -5.756 -27.000 1.00 91.88 127 LEU A CA 1
ATOM 1037 C C . LEU A 1 127 ? 21.779 -6.464 -28.237 1.00 91.88 127 LEU A C 1
ATOM 1039 O O . LEU A 1 127 ? 22.498 -6.646 -29.216 1.00 91.88 127 LEU A O 1
ATOM 1043 N N . THR A 1 128 ? 20.499 -6.839 -28.214 1.00 93.56 128 THR A N 1
ATOM 1044 C CA . THR A 1 128 ? 19.831 -7.476 -29.361 1.00 93.56 128 THR A CA 1
ATOM 1045 C C . THR A 1 128 ? 19.822 -6.544 -30.569 1.00 93.56 128 THR A C 1
ATOM 1047 O O . THR A 1 128 ? 20.204 -6.951 -31.665 1.00 93.56 128 THR A O 1
ATOM 1050 N N . LYS A 1 129 ? 19.480 -5.266 -30.363 1.00 94.44 129 LYS A N 1
ATOM 1051 C CA . LYS A 1 129 ? 19.531 -4.246 -31.413 1.00 94.44 129 LYS A CA 1
ATOM 1052 C C . LYS A 1 129 ? 20.948 -4.068 -31.958 1.00 94.44 129 LYS A C 1
ATOM 1054 O O . LYS A 1 129 ? 21.134 -4.041 -33.167 1.00 94.44 129 LYS A O 1
ATOM 1059 N N . LEU A 1 130 ? 21.958 -4.010 -31.088 1.00 94.38 130 LEU A N 1
ATOM 1060 C CA . LEU A 1 130 ? 23.354 -3.887 -31.510 1.00 94.38 130 LEU A CA 1
ATOM 1061 C C . LEU A 1 130 ? 23.816 -5.099 -32.339 1.00 94.38 130 LEU A C 1
ATOM 1063 O O . LEU A 1 130 ? 24.513 -4.918 -33.338 1.00 94.38 130 LEU A O 1
ATOM 1067 N N . LYS A 1 131 ? 23.406 -6.318 -31.965 1.00 95.75 131 LYS A N 1
ATOM 1068 C CA . LYS A 1 131 ? 23.674 -7.541 -32.741 1.00 95.75 131 LYS A CA 1
ATOM 1069 C C . LYS A 1 131 ? 23.010 -7.490 -34.118 1.00 95.75 131 LYS A C 1
ATOM 1071 O O . LYS A 1 131 ? 23.689 -7.731 -35.108 1.00 95.75 131 LYS A O 1
ATOM 1076 N N . SER A 1 132 ? 21.738 -7.096 -34.185 1.00 97.31 132 SER A N 1
ATOM 1077 C CA . SER A 1 132 ? 21.012 -6.928 -35.453 1.00 97.31 132 SER A CA 1
ATOM 1078 C C . SER A 1 132 ? 21.690 -5.914 -36.380 1.00 97.31 132 SER A C 1
ATOM 1080 O O . SER A 1 132 ? 21.881 -6.186 -37.557 1.00 97.31 132 SER A O 1
ATOM 1082 N N . GLU A 1 133 ? 22.106 -4.762 -35.852 1.00 97.25 133 GLU A N 1
ATOM 1083 C CA . GLU A 1 133 ? 22.826 -3.726 -36.610 1.00 97.25 133 GLU A CA 1
ATOM 1084 C C . GLU A 1 133 ? 24.216 -4.196 -37.069 1.00 97.25 133 GLU A C 1
ATOM 1086 O O . GLU A 1 133 ? 24.709 -3.794 -38.126 1.00 97.25 133 GLU A O 1
ATOM 1091 N N . THR A 1 134 ? 24.869 -5.048 -36.272 1.00 97.31 134 THR A N 1
ATOM 1092 C CA . THR A 1 134 ? 26.137 -5.689 -36.650 1.00 97.31 134 THR A CA 1
ATOM 1093 C C . THR A 1 134 ? 25.918 -6.613 -37.840 1.00 97.31 134 THR A C 1
ATOM 1095 O O . THR A 1 134 ? 26.590 -6.448 -38.853 1.00 97.31 134 THR A O 1
ATOM 1098 N N . GLN A 1 135 ? 24.929 -7.505 -37.755 1.00 97.44 135 GLN A N 1
ATOM 1099 C CA . GLN A 1 135 ? 24.575 -8.422 -38.835 1.00 97.44 135 GLN A CA 1
ATOM 1100 C C . GLN A 1 135 ? 24.183 -7.674 -40.116 1.00 97.44 135 GLN A C 1
ATOM 1102 O O . GLN A 1 135 ? 24.704 -7.981 -41.179 1.00 97.44 135 GLN A O 1
ATOM 1107 N N . GLN A 1 136 ? 23.365 -6.622 -40.017 1.00 97.50 136 GLN A N 1
ATOM 1108 C CA . GLN A 1 136 ? 22.983 -5.813 -41.179 1.00 97.50 136 GLN A CA 1
ATOM 1109 C C . GLN A 1 136 ? 24.195 -5.166 -41.871 1.00 97.50 136 GLN A C 1
ATOM 1111 O O . GLN A 1 136 ? 24.215 -5.017 -43.090 1.00 97.50 136 GLN A O 1
ATOM 1116 N N . SER A 1 137 ? 25.226 -4.786 -41.107 1.00 96.38 137 SER A N 1
ATOM 1117 C CA . SER A 1 137 ? 26.466 -4.242 -41.685 1.00 96.38 137 SER A CA 1
ATOM 1118 C C . SER A 1 137 ? 27.271 -5.320 -42.415 1.00 96.38 137 SER A C 1
ATOM 1120 O O . SER A 1 137 ? 27.912 -5.026 -43.421 1.00 96.38 137 SER A O 1
ATOM 1122 N N . ASP A 1 138 ? 27.247 -6.552 -41.905 1.00 96.88 138 ASP A N 1
ATOM 1123 C CA . ASP A 1 138 ? 27.898 -7.705 -42.531 1.00 96.88 138 ASP A CA 1
ATOM 1124 C C . ASP A 1 138 ? 27.207 -8.051 -43.854 1.00 96.88 138 ASP A C 1
ATOM 1126 O O . ASP A 1 138 ? 27.854 -8.044 -44.900 1.00 96.88 138 ASP A O 1
ATOM 1130 N N . GLU A 1 139 ? 25.878 -8.186 -43.829 1.00 97.38 139 GLU A N 1
ATOM 1131 C CA . GLU A 1 139 ? 25.037 -8.430 -45.006 1.00 97.38 139 GLU A CA 1
ATOM 1132 C C . GLU A 1 139 ? 25.206 -7.340 -46.072 1.00 97.38 139 GLU A C 1
ATOM 1134 O O . GLU A 1 139 ? 25.353 -7.653 -47.251 1.00 97.38 139 GLU A O 1
ATOM 1139 N N . LEU A 1 140 ? 25.248 -6.061 -45.678 1.00 96.31 140 LEU A N 1
ATOM 1140 C CA . LEU A 1 140 ? 25.511 -4.960 -46.609 1.00 96.31 140 LEU A CA 1
ATOM 1141 C C . LEU A 1 140 ? 26.899 -5.093 -47.251 1.00 96.31 140 LEU A C 1
ATOM 1143 O O . LEU A 1 140 ? 27.047 -4.881 -48.454 1.00 96.31 140 LEU A O 1
ATOM 1147 N N . SER A 1 141 ? 27.917 -5.466 -46.470 1.00 95.69 141 SER A N 1
ATOM 1148 C CA . SER A 1 141 ? 29.261 -5.682 -47.009 1.00 95.69 141 SER A CA 1
ATOM 1149 C C . SER A 1 141 ? 29.315 -6.871 -47.974 1.00 95.69 141 SER A C 1
ATOM 1151 O O . SER A 1 141 ? 29.982 -6.777 -49.004 1.00 95.69 141 SER A O 1
ATOM 1153 N N . GLU A 1 142 ? 28.566 -7.945 -47.708 1.00 95.44 142 GLU A N 1
ATOM 1154 C CA . GLU A 1 142 ? 28.435 -9.076 -48.631 1.00 95.44 142 GLU A CA 1
ATOM 1155 C C . GLU A 1 142 ? 27.714 -8.687 -49.922 1.00 95.44 142 GLU A C 1
ATOM 1157 O O . GLU A 1 142 ? 28.173 -9.046 -51.004 1.00 95.44 142 GLU A O 1
ATOM 1162 N N . GLN A 1 143 ? 26.613 -7.936 -49.831 1.00 95.38 143 GLN A N 1
ATOM 1163 C CA . GLN A 1 143 ? 25.877 -7.455 -51.004 1.00 95.38 143 GLN A CA 1
ATOM 1164 C C . GLN A 1 143 ? 26.772 -6.597 -51.898 1.00 95.38 143 GLN A C 1
ATOM 1166 O O . GLN A 1 143 ? 26.828 -6.812 -53.104 1.00 95.38 143 GLN A O 1
ATOM 1171 N N . MET A 1 144 ? 27.550 -5.690 -51.307 1.00 93.69 144 MET A N 1
ATOM 1172 C CA . MET A 1 144 ? 28.510 -4.880 -52.054 1.00 93.69 144 MET A CA 1
ATOM 1173 C C . MET A 1 144 ? 29.613 -5.708 -52.713 1.00 93.69 144 MET A C 1
ATOM 1175 O O . MET A 1 144 ? 30.037 -5.387 -53.821 1.00 93.69 144 MET A O 1
ATOM 1179 N N . ALA A 1 145 ? 30.093 -6.759 -52.041 1.00 94.25 145 ALA A N 1
ATOM 1180 C CA . ALA A 1 145 ? 31.068 -7.673 -52.623 1.00 94.25 145 ALA A CA 1
ATOM 1181 C C . ALA A 1 145 ? 30.474 -8.439 -53.814 1.00 94.25 145 ALA A C 1
ATOM 1183 O O . ALA A 1 145 ? 31.151 -8.585 -54.827 1.00 94.25 145 ALA A O 1
ATOM 1184 N N . ARG A 1 146 ? 29.209 -8.871 -53.726 1.00 94.75 146 ARG A N 1
ATOM 1185 C CA . ARG A 1 146 ? 28.496 -9.529 -54.833 1.00 94.75 146 ARG A CA 1
ATOM 1186 C C . ARG A 1 146 ? 28.315 -8.592 -56.023 1.00 94.75 146 ARG A C 1
ATOM 1188 O O . ARG A 1 146 ? 28.814 -8.911 -57.090 1.00 94.75 146 ARG A O 1
ATOM 1195 N N . SER A 1 147 ? 27.752 -7.400 -55.822 1.00 94.06 147 SER A N 1
ATOM 1196 C CA . SER A 1 147 ? 27.586 -6.421 -56.908 1.00 94.06 147 SER A CA 1
ATOM 1197 C C . SER A 1 147 ? 28.916 -6.011 -57.554 1.00 94.06 147 SER A C 1
ATOM 1199 O O . SER A 1 147 ? 28.968 -5.749 -58.752 1.00 94.06 147 SER A O 1
ATOM 1201 N N . PHE A 1 148 ? 30.021 -5.986 -56.800 1.00 95.19 148 PHE A N 1
ATOM 1202 C CA . PHE A 1 148 ? 31.352 -5.797 -57.385 1.00 95.19 148 PHE A CA 1
ATOM 1203 C C . PHE A 1 148 ? 31.776 -6.976 -58.279 1.00 95.19 148 PHE A C 1
ATOM 1205 O O . PHE A 1 148 ? 32.268 -6.754 -59.383 1.00 95.19 148 PHE A O 1
ATOM 1212 N N . LEU A 1 149 ? 31.569 -8.219 -57.831 1.00 94.06 149 LEU A N 1
ATOM 1213 C CA . LEU A 1 149 ? 31.875 -9.426 -58.613 1.00 94.06 149 LEU A CA 1
ATOM 1214 C C . LEU A 1 149 ? 30.996 -9.561 -59.864 1.00 94.06 149 LEU A C 1
ATOM 1216 O O . LEU A 1 149 ? 31.476 -10.039 -60.890 1.00 94.06 149 LEU A O 1
ATOM 1220 N N . ASP A 1 150 ? 29.753 -9.092 -59.787 1.00 95.44 150 ASP A N 1
ATOM 1221 C CA . ASP A 1 150 ? 28.800 -9.061 -60.898 1.00 95.44 150 ASP A CA 1
ATOM 1222 C C . ASP A 1 150 ? 29.086 -7.910 -61.890 1.00 95.44 150 ASP A C 1
ATOM 1224 O O . ASP A 1 150 ? 28.451 -7.809 -62.938 1.00 95.44 150 ASP A O 1
ATOM 1228 N N . GLY A 1 151 ? 30.075 -7.055 -61.595 1.00 92.00 151 GLY A N 1
ATOM 1229 C CA . GLY A 1 151 ? 30.500 -5.946 -62.455 1.00 92.00 151 GLY A CA 1
ATOM 1230 C C . GLY A 1 151 ? 29.617 -4.696 -62.369 1.00 92.00 151 GLY A C 1
ATOM 1231 O O . GLY A 1 151 ? 29.788 -3.776 -63.165 1.00 92.00 151 GLY A O 1
ATOM 1232 N N . GLU A 1 152 ? 28.697 -4.632 -61.404 1.00 90.81 152 GLU A N 1
ATOM 1233 C CA . GLU A 1 152 ? 27.771 -3.508 -61.191 1.00 90.81 152 GLU A CA 1
ATOM 1234 C C . GLU A 1 152 ? 28.424 -2.318 -60.460 1.00 90.81 152 GLU A C 1
ATOM 1236 O O . GLU A 1 152 ? 27.862 -1.223 -60.407 1.00 90.81 152 GLU A O 1
ATOM 1241 N N . LEU A 1 153 ? 29.606 -2.525 -59.870 1.00 89.81 153 LEU A N 1
ATOM 1242 C CA . LEU A 1 153 ? 30.325 -1.553 -59.045 1.00 89.81 153 LEU A CA 1
ATOM 1243 C C . LEU A 1 153 ? 31.763 -1.365 -59.538 1.00 89.81 153 LEU A C 1
ATOM 1245 O O . LEU A 1 153 ? 32.530 -2.317 -59.652 1.00 89.81 153 LEU A O 1
ATOM 1249 N N . GLU A 1 154 ? 32.163 -0.115 -59.764 1.00 93.00 154 GLU A N 1
ATOM 1250 C CA . GLU A 1 154 ? 33.552 0.225 -60.084 1.00 93.00 154 GLU A CA 1
ATOM 1251 C C . GLU A 1 154 ? 34.481 0.018 -58.877 1.00 93.00 154 GLU A C 1
ATOM 1253 O O . GLU A 1 154 ? 34.095 0.240 -57.725 1.00 93.00 154 GLU A O 1
ATOM 1258 N N . VAL A 1 155 ? 35.742 -0.340 -59.147 1.00 93.00 155 VAL A N 1
ATOM 1259 C CA . VAL A 1 155 ? 36.753 -0.681 -58.128 1.00 93.00 155 VAL A CA 1
ATOM 1260 C C . VAL A 1 155 ? 36.922 0.422 -57.079 1.00 93.00 155 VAL A C 1
ATOM 1262 O O . VAL A 1 155 ? 36.908 0.138 -55.880 1.00 93.00 155 VAL A O 1
ATOM 1265 N N . ASP A 1 156 ? 37.045 1.681 -57.501 1.00 92.56 156 ASP A N 1
ATOM 1266 C CA . ASP A 1 156 ? 37.269 2.801 -56.580 1.00 92.56 156 ASP A CA 1
ATOM 1267 C C . ASP A 1 156 ? 36.058 3.042 -55.665 1.00 92.56 156 ASP A C 1
ATOM 1269 O O . ASP A 1 156 ? 36.205 3.289 -54.461 1.00 92.56 156 ASP A O 1
ATOM 1273 N N . ASN A 1 157 ? 34.847 2.896 -56.210 1.00 90.88 157 ASN A N 1
ATOM 1274 C CA . ASN A 1 157 ? 33.601 3.018 -55.458 1.00 90.88 157 ASN A CA 1
ATOM 1275 C C . ASN A 1 157 ? 33.415 1.855 -54.479 1.00 90.88 157 ASN A C 1
ATOM 1277 O O . ASN A 1 157 ? 33.045 2.091 -53.324 1.00 90.88 157 ASN A O 1
ATOM 1281 N N . PHE A 1 158 ? 33.731 0.627 -54.897 1.00 93.81 158 PHE A N 1
ATOM 1282 C CA . PHE A 1 158 ? 33.730 -0.543 -54.026 1.00 93.81 158 PHE A CA 1
ATOM 1283 C C . PHE A 1 158 ? 34.706 -0.360 -52.860 1.00 93.81 158 PHE A C 1
ATOM 1285 O O . PHE A 1 158 ? 34.296 -0.431 -51.703 1.00 93.81 158 PHE A O 1
ATOM 1292 N N . LEU A 1 159 ? 35.976 -0.045 -53.136 1.00 94.12 159 LEU A N 1
ATOM 1293 C CA . LEU A 1 159 ? 37.007 0.093 -52.103 1.00 94.12 159 LEU A CA 1
ATOM 1294 C C . LEU A 1 159 ? 36.661 1.170 -51.072 1.00 94.12 159 LEU A C 1
ATOM 1296 O O . LEU A 1 159 ? 36.863 0.954 -49.874 1.00 94.12 159 LEU A O 1
ATOM 1300 N N . LYS A 1 160 ? 36.135 2.316 -51.517 1.00 92.31 160 LYS A N 1
ATOM 1301 C CA . LYS A 1 160 ? 35.743 3.412 -50.625 1.00 92.31 160 LYS A CA 1
ATOM 1302 C C . LYS A 1 160 ? 34.608 2.994 -49.691 1.00 92.31 160 LYS A C 1
ATOM 1304 O O . LYS A 1 160 ? 34.743 3.108 -48.475 1.00 92.31 160 LYS A O 1
ATOM 1309 N N . HIS A 1 161 ? 33.505 2.493 -50.239 1.00 92.31 161 HIS A N 1
ATOM 1310 C CA . HIS A 1 161 ? 32.309 2.212 -49.447 1.00 92.31 161 HIS A CA 1
ATOM 1311 C C . HIS A 1 161 ? 32.451 0.919 -48.627 1.00 92.31 161 HIS A C 1
ATOM 1313 O O . HIS A 1 161 ? 32.044 0.883 -47.467 1.00 92.31 161 HIS A O 1
ATOM 1319 N N . PHE A 1 162 ? 33.085 -0.125 -49.174 1.00 95.25 162 PHE A N 1
ATOM 1320 C CA . PHE A 1 162 ? 33.252 -1.410 -48.489 1.00 95.25 162 PHE A CA 1
ATOM 1321 C C . PHE A 1 162 ? 34.104 -1.255 -47.228 1.00 95.25 162 PHE A C 1
ATOM 1323 O O . PHE A 1 162 ? 33.771 -1.801 -46.176 1.00 95.25 162 PHE A O 1
ATOM 1330 N N . ARG A 1 163 ? 35.177 -0.451 -47.294 1.00 94.88 163 ARG A N 1
ATOM 1331 C CA . ARG A 1 163 ? 36.013 -0.144 -46.124 1.00 94.88 163 ARG A CA 1
ATOM 1332 C C . ARG A 1 163 ? 35.226 0.561 -45.025 1.00 94.88 163 ARG A C 1
ATOM 1334 O O . ARG A 1 163 ? 35.366 0.182 -43.863 1.00 94.88 163 ARG A O 1
ATOM 1341 N N . GLU A 1 164 ? 34.389 1.538 -45.371 1.00 95.56 164 GLU A N 1
ATOM 1342 C CA . GLU A 1 164 ? 33.559 2.241 -44.385 1.00 95.56 164 GLU A CA 1
ATOM 1343 C C . GLU A 1 164 ? 32.536 1.301 -43.732 1.00 95.56 164 GLU A C 1
ATOM 1345 O O . GLU A 1 164 ? 32.428 1.268 -42.504 1.00 95.56 164 GLU A O 1
ATOM 1350 N N . VAL A 1 165 ? 31.861 0.453 -44.516 1.00 96.44 165 VAL A N 1
ATOM 1351 C CA . VAL A 1 165 ? 30.906 -0.531 -43.978 1.00 96.44 165 VAL A CA 1
ATOM 1352 C C . VAL A 1 165 ? 31.607 -1.551 -43.073 1.00 96.44 165 VAL A C 1
ATOM 1354 O O . VAL A 1 165 ? 31.162 -1.779 -41.945 1.00 96.44 165 VAL A O 1
ATOM 1357 N N . ARG A 1 166 ? 32.751 -2.116 -43.490 1.00 96.69 166 ARG A N 1
ATOM 1358 C CA . ARG A 1 166 ? 33.520 -3.070 -42.666 1.00 96.69 166 ARG A CA 1
ATOM 1359 C C . ARG A 1 166 ? 34.080 -2.432 -41.398 1.00 96.69 166 ARG A C 1
ATOM 1361 O O . ARG A 1 166 ? 34.099 -3.075 -40.350 1.00 96.69 166 ARG A O 1
ATOM 1368 N N . LYS A 1 167 ? 34.490 -1.163 -41.445 1.00 97.06 167 LYS A N 1
ATOM 1369 C CA . LYS A 1 167 ? 34.913 -0.407 -40.257 1.00 97.06 167 LYS A CA 1
ATOM 1370 C C . LYS A 1 167 ? 33.774 -0.288 -39.243 1.00 97.06 167 LYS A C 1
ATOM 1372 O O . LYS A 1 167 ? 33.990 -0.527 -38.054 1.00 97.06 167 LYS A O 1
ATOM 1377 N N . VAL A 1 168 ? 32.563 0.036 -39.703 1.00 96.94 168 VAL A N 1
ATOM 1378 C CA . VAL A 1 168 ? 31.364 0.094 -38.851 1.00 96.94 168 VAL A CA 1
ATOM 1379 C C . VAL A 1 168 ? 31.021 -1.287 -38.286 1.00 96.94 168 VAL A C 1
ATOM 1381 O O . VAL A 1 168 ? 30.790 -1.394 -37.080 1.00 96.94 168 VAL A O 1
ATOM 1384 N N . TYR A 1 169 ? 31.061 -2.340 -39.108 1.00 97.94 169 TYR A N 1
ATOM 1385 C CA . TYR A 1 169 ? 30.863 -3.726 -38.674 1.00 97.94 169 TYR A CA 1
ATOM 1386 C C . TYR A 1 169 ? 31.824 -4.112 -37.542 1.00 97.94 169 TYR A C 1
ATOM 1388 O O . TYR A 1 169 ? 31.380 -4.477 -36.454 1.00 97.94 169 TYR A O 1
ATOM 1396 N N . HIS A 1 170 ? 33.137 -3.963 -37.748 1.00 97.81 170 HIS A N 1
ATOM 1397 C CA . HIS A 1 170 ? 34.139 -4.345 -36.751 1.00 97.81 170 HIS A CA 1
ATOM 1398 C C . HIS A 1 170 ? 34.005 -3.533 -35.456 1.00 97.81 170 HIS A C 1
ATOM 1400 O O . HIS A 1 170 ? 34.125 -4.093 -34.366 1.00 97.81 170 HIS A O 1
ATOM 1406 N N . LEU A 1 171 ? 33.684 -2.236 -35.552 1.00 97.31 171 LEU A N 1
ATOM 1407 C CA . LEU A 1 171 ? 33.409 -1.401 -34.383 1.00 97.31 171 LEU A CA 1
ATOM 1408 C C . LEU A 1 171 ? 32.187 -1.898 -33.596 1.00 97.31 171 LEU A C 1
ATOM 1410 O O . LEU A 1 171 ? 32.233 -1.966 -32.366 1.0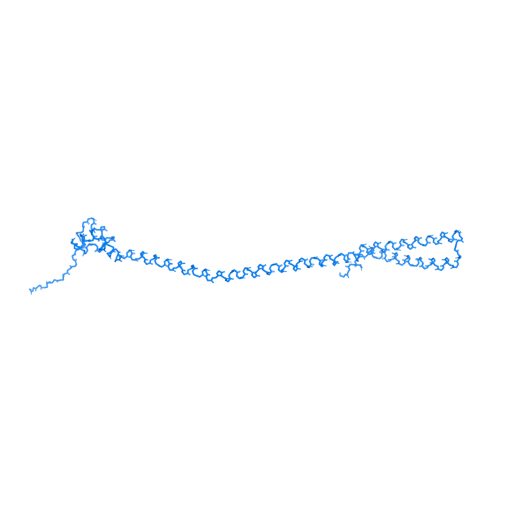0 97.31 171 LEU A O 1
ATOM 1414 N N . ARG A 1 172 ? 31.085 -2.220 -34.283 1.00 96.56 172 ARG A N 1
ATOM 1415 C CA . ARG A 1 172 ? 29.864 -2.740 -33.650 1.00 96.56 172 ARG A CA 1
ATOM 1416 C C . ARG A 1 172 ? 30.113 -4.120 -33.037 1.00 96.56 172 ARG A C 1
ATOM 1418 O O . ARG A 1 172 ? 29.772 -4.312 -31.872 1.00 96.56 172 ARG A O 1
ATOM 1425 N N . ASN A 1 173 ? 30.808 -5.015 -33.738 1.00 96.62 173 ASN A N 1
ATOM 1426 C CA . ASN A 1 173 ? 31.140 -6.351 -33.245 1.00 96.62 173 ASN A CA 1
ATOM 1427 C C . ASN A 1 173 ? 32.029 -6.308 -31.988 1.00 96.62 173 ASN A C 1
ATOM 1429 O O . ASN A 1 173 ? 31.724 -6.954 -30.988 1.00 96.62 173 ASN A O 1
ATOM 1433 N N . ALA A 1 174 ? 33.059 -5.455 -31.971 1.00 95.62 174 ALA A N 1
ATOM 1434 C CA . ALA A 1 174 ? 33.888 -5.252 -30.781 1.00 95.62 174 ALA A CA 1
ATOM 1435 C C . ALA A 1 174 ? 33.067 -4.734 -29.582 1.00 95.62 174 ALA A C 1
ATOM 1437 O O . ALA A 1 174 ? 33.278 -5.151 -28.440 1.00 95.62 174 ALA A O 1
ATOM 1438 N N . LYS A 1 175 ? 32.087 -3.851 -29.828 1.00 93.31 175 LYS A N 1
ATOM 1439 C CA . LYS A 1 175 ? 31.151 -3.388 -28.790 1.00 93.31 175 LYS A CA 1
ATOM 1440 C C . LYS A 1 175 ? 30.242 -4.520 -28.295 1.00 93.31 175 LYS A C 1
ATOM 1442 O O . LYS A 1 175 ? 30.049 -4.619 -27.085 1.00 93.31 175 LYS A O 1
ATOM 1447 N N . VAL A 1 176 ? 29.728 -5.381 -29.180 1.00 94.06 176 VAL A N 1
ATOM 1448 C CA . VAL A 1 176 ? 28.936 -6.570 -28.804 1.00 94.06 176 VAL A CA 1
ATOM 1449 C C . VAL A 1 176 ? 29.747 -7.496 -27.905 1.00 94.06 176 VAL A C 1
ATOM 1451 O O . VAL A 1 176 ? 29.253 -7.898 -26.852 1.00 94.06 176 VAL A O 1
ATOM 1454 N N . GLU A 1 177 ? 30.985 -7.814 -28.280 1.00 92.56 177 GLU A N 1
ATOM 1455 C CA . GLU A 1 177 ? 31.859 -8.680 -27.485 1.00 92.56 177 GLU A CA 1
ATOM 1456 C C . GLU A 1 177 ? 32.137 -8.093 -26.102 1.00 92.56 177 GLU A C 1
ATOM 1458 O O . GLU A 1 177 ? 32.044 -8.800 -25.096 1.00 92.56 177 GLU A O 1
ATOM 1463 N N . ARG A 1 178 ? 32.431 -6.788 -26.036 1.00 91.00 178 ARG A N 1
ATOM 1464 C CA . ARG A 1 178 ? 32.688 -6.095 -24.770 1.00 91.00 178 ARG A CA 1
ATOM 1465 C C . ARG A 1 178 ? 31.475 -6.149 -23.845 1.00 91.00 178 ARG A C 1
ATOM 1467 O O . ARG A 1 178 ? 31.612 -6.521 -22.684 1.00 91.00 178 ARG A O 1
ATOM 1474 N N . VAL A 1 179 ? 30.293 -5.817 -24.364 1.00 89.50 179 VAL A N 1
ATOM 1475 C CA . VAL A 1 179 ? 29.037 -5.843 -23.599 1.00 89.50 179 VAL A CA 1
ATOM 1476 C C . VAL A 1 179 ? 28.668 -7.268 -23.182 1.00 89.50 179 VAL A C 1
ATOM 1478 O O . VAL A 1 179 ? 28.203 -7.473 -22.068 1.00 89.50 179 VAL A O 1
ATOM 1481 N N . SER A 1 180 ? 28.908 -8.263 -24.038 1.00 86.44 180 SER A N 1
ATOM 1482 C CA . SER A 1 180 ? 28.592 -9.665 -23.729 1.00 86.44 180 SER A CA 1
ATOM 1483 C C . SER A 1 180 ? 29.484 -10.229 -22.618 1.00 86.44 180 SER A C 1
ATOM 1485 O O . SER A 1 180 ? 29.017 -11.021 -21.807 1.00 86.44 180 SER A O 1
ATOM 1487 N N . LYS A 1 181 ? 30.757 -9.810 -22.556 1.00 87.19 181 LYS A N 1
ATOM 1488 C CA . LYS A 1 181 ? 31.704 -10.206 -21.497 1.00 87.19 181 LYS A CA 1
ATOM 1489 C C . LYS A 1 181 ? 31.503 -9.425 -20.194 1.00 87.19 181 LYS A C 1
ATOM 1491 O O . LYS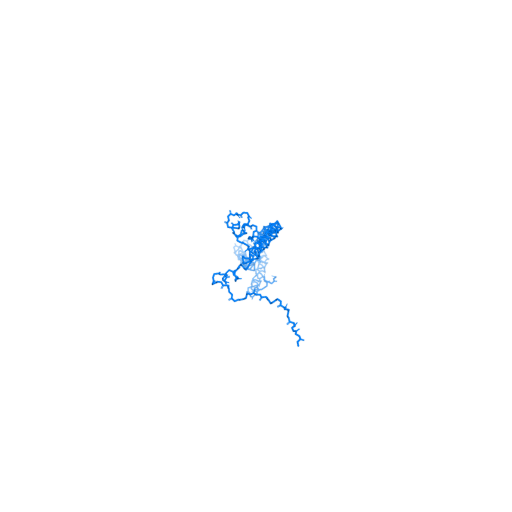 A 1 181 ? 31.824 -9.932 -19.126 1.00 87.19 181 LYS A O 1
ATOM 1496 N N . GLN A 1 182 ? 30.999 -8.194 -20.278 1.00 84.75 182 GLN A N 1
ATOM 1497 C CA . GLN A 1 182 ? 30.768 -7.305 -19.137 1.00 84.75 182 GLN A CA 1
ATOM 1498 C C . GLN A 1 182 ? 29.361 -6.685 -19.219 1.00 84.75 182 GLN A C 1
ATOM 1500 O O . GLN A 1 182 ? 29.218 -5.506 -19.557 1.00 84.75 182 GLN A O 1
ATOM 1505 N N . PRO A 1 183 ? 28.306 -7.454 -18.887 1.00 71.00 183 PRO A N 1
ATOM 1506 C CA . PRO A 1 183 ? 26.921 -6.990 -18.997 1.00 71.00 183 PRO A CA 1
ATOM 1507 C C . PRO A 1 183 ? 26.600 -5.795 -18.083 1.00 71.00 183 PRO A C 1
ATOM 1509 O O . PRO A 1 183 ? 25.700 -5.016 -18.391 1.00 71.00 183 PRO A O 1
ATOM 1512 N N . GLY A 1 184 ? 27.379 -5.588 -17.011 1.00 73.75 184 GLY A N 1
ATOM 1513 C CA . GLY A 1 184 ? 27.254 -4.431 -16.117 1.00 73.75 184 GLY A CA 1
ATOM 1514 C C . GLY A 1 184 ? 27.449 -3.075 -16.807 1.00 73.75 184 GLY A C 1
ATOM 1515 O O . GLY A 1 184 ? 26.880 -2.089 -16.360 1.00 73.75 184 GLY A O 1
ATOM 1516 N N . ILE A 1 185 ? 28.143 -3.018 -17.953 1.00 76.88 185 ILE A N 1
ATOM 1517 C CA . ILE A 1 185 ? 28.363 -1.770 -18.711 1.00 76.88 185 ILE A CA 1
ATOM 1518 C C . ILE A 1 185 ? 27.044 -1.109 -19.146 1.00 76.88 185 ILE A C 1
ATOM 1520 O O . ILE A 1 185 ? 26.994 0.108 -19.297 1.00 76.88 185 ILE A O 1
ATOM 1524 N N . LEU A 1 186 ? 25.985 -1.893 -19.364 1.00 72.81 186 LEU A N 1
ATOM 1525 C CA . LEU A 1 186 ? 24.672 -1.378 -19.763 1.00 72.81 186 LEU A CA 1
ATOM 1526 C C . LEU A 1 186 ? 23.696 -1.206 -18.586 1.00 72.81 186 LEU A C 1
ATOM 1528 O O . LEU A 1 186 ? 22.615 -0.666 -18.793 1.00 72.81 186 LEU A O 1
ATOM 1532 N N . GLY A 1 187 ? 24.045 -1.678 -17.385 1.00 65.56 187 GLY A N 1
ATOM 1533 C CA . GLY A 1 187 ? 23.142 -1.769 -16.229 1.00 65.56 187 GLY A CA 1
ATOM 1534 C C . GLY A 1 187 ? 23.661 -1.113 -14.949 1.00 65.56 187 GLY A C 1
ATOM 1535 O O . GLY A 1 187 ? 23.168 -1.433 -13.876 1.00 65.56 187 GLY A O 1
ATOM 1536 N N . SER A 1 188 ? 24.668 -0.241 -15.033 1.00 51.56 188 SER A N 1
ATOM 1537 C CA . SER A 1 188 ? 25.158 0.553 -13.898 1.00 51.56 188 SER A CA 1
ATOM 1538 C C . SER A 1 188 ? 24.608 1.981 -13.941 1.00 51.56 188 SER A C 1
ATOM 1540 O O . SER A 1 188 ? 25.364 2.927 -14.156 1.00 51.56 188 SER A O 1
ATOM 1542 N N . ILE A 1 189 ? 23.292 2.123 -13.771 1.00 43.06 189 ILE A N 1
ATOM 1543 C CA . ILE A 1 189 ? 22.641 3.355 -13.297 1.00 43.06 189 ILE A CA 1
ATOM 1544 C C . ILE A 1 189 ? 21.629 2.938 -12.239 1.00 43.06 189 ILE A C 1
ATOM 1546 O O . ILE A 1 189 ? 20.844 2.012 -12.545 1.00 43.06 189 ILE A O 1
#

pLDDT: mean 87.48, std 15.97, range [30.48, 98.19]

Radius of gyration: 56.19 Å; chains: 1; bounding box: 91×31×172 Å

Organism: NCBI:txid94130

Foldseek 3Di:
DDDDDDDPDDDDPPDDDPVRVVCCVQPVVVVPDDPVLVVCCVPPVVSVVVVCCVDPVSVVVVVVVVVVVVVVVVVVVVVVVCVVVVVVVVVVVVVVVVVVVVVVVVVVVVVVVVCVVCVCLPLVNVLVVLVVLLVVLVVVLVVLVVCVVVVVDDPVRSVVVSVVSVVVNVVSVVVSVVCVVPVVVSVVD

Secondary structure (DSSP, 8-state):
------------SS---HHHHHHHHH-GGGTTS-HHHHHHHHH-HHHHHHHHHH-HHHHHHHHHHHHHHHHHHHHHHHHHHHHHHHHHHHHHHHHHHHHHHHHHHHHHHHHHHHHHHHHTTSHHHHHHHHHHHHHHHHHHHHHHHHHHHTT-S-HHHHHHHHHHHHHHHHHHHHHHHHHHH-GGGGT--

Sequence (189 aa):
MTQLPSQITPIYANNLTEKQLVINQELPILLNKSKEELEDLLNNDVVFDTFMEGVEQVRNMKNLQDEMRMGNETLARKILSQEQELIQLRNGVDEQEKVLKELYLNFEEKLKVQQEALKRFSPSILLTKLKSETQQSDELSEQMARSFLDGELEVDNFLKHFREVRKVYHLRNAKVERVSKQPGILGSI

InterPro domains:
  IPR009851 Modifier of rudimentary, Modr [PF07200] (32-175)
  IPR009851 Modifier of rudimentary, Modr [PS51314] (104-189)
  IPR029012 Helix hairpin bin domain superfamily [G3DSA:1.10.287.660] (109-186)
  IPR037202 ESCRT assembly domain [SSF140111] (120-178)